Protein AF-0000000073819529 (afdb_homodimer)

Foldseek 3Di:
DDFDADPVRHTPGDDDDQAFKKKAWPAPDDDPPDDRIGTDDAAKAWEFAPPAPDDHNHHDDDPLTHRGAWIWHDDPQWIKIAGDAPWFKDWQRHTDRGIDTDDFQIWIDGGDHTIIGIHHNVRVVVVVVVVVVVVPPPPVPPPPPPPPPPPPPPDDD/DDFDADPVRHTPGDDDDQAFKKKAWPAPDDDPPDDRIGTQDAAKAWEFAPPAPDDHNHHDDDPLTHRGAWIWHDDPQWIKIAGDAPWFKDWQRHTDRGIDTDDFQIWIDGGDHTIIGIHHNVRVVVVVVVVVVVVPPVPPPPPPPPPPPPPPDDPDD

InterPro domains:
  IPR000253 Forkhead-associated (FHA) domain [PF00498] (54-111)
  IPR000253 Forkhead-associated (FHA) domain [SM00240] (44-96)
  IPR008984 SMAD/FHA domain superfamily [SSF49879] (17-121)
  IPR032405 Kinesin-associated [PF16183] (1-43)

Nearest PDB structures (foldseek):
  4ejq-assembly2_D  TM=9.530E-01 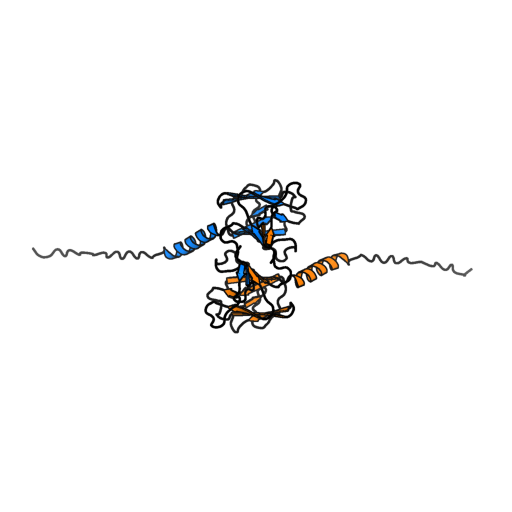 e=2.222E-16  Homo sapiens
  4egx-assembly1_B  TM=9.489E-01  e=2.470E-16  Homo sapiens
  4egx-assembly2_C  TM=9.278E-01  e=8.329E-16  Homo sapiens
  4egx-assembly2_D  TM=9.270E-01  e=2.527E-15  Homo sapiens
  4ejq-assembly1_B  TM=9.030E-01  e=1.271E-15  Homo sapiens

Secondary structure (DSSP, 8-state):
-EEEE-TTS-EEEEEPPSSS-EEEE--SS--TT-EEEEE--SEEEEEE-TT-SSPPSEE--STT--SEEEEEEEETTEEEEEEPTT--EEETTEE--S-EE--TT-EEEETTTEEEEEE-HHHHHHHHHHHHHHHHT--------------------/-EEEE-TTS-EEEEEPPSSS-EEEE--SS--TTSEEEEE--SEEEEEE-TT-SSPPSEE--STT--SEEEEEEEETTEEEEEEPTT--EEETTEE--S-EE--TT-EEEETTTEEEEEE-HHHHHHHHHHHHHHHHT--------------------

Radius of gyration: 29.11 Å; Cα contacts (8 Å, |Δi|>4): 630; chains: 2; bounding box: 134×53×95 Å

Structure (mmCIF, N/CA/C/O backbone):
data_AF-0000000073819529-model_v1
#
loop_
_entity.id
_entity.type
_entity.pdbx_description
1 polymer 'Kinesin-like protein unc-104'
#
loop_
_atom_site.group_PDB
_atom_site.id
_atom_site.type_symbol
_atom_site.label_atom_id
_atom_site.label_alt_id
_atom_site.label_comp_id
_atom_site.label_asym_id
_atom_site.label_entity_id
_atom_site.label_seq_id
_atom_site.pdbx_PDB_ins_code
_atom_site.Cartn_x
_atom_site.Cartn_y
_atom_site.Cartn_z
_atom_site.occupancy
_atom_site.B_iso_or_equiv
_atom_site.auth_seq_id
_atom_site.auth_comp_id
_atom_site.auth_asym_id
_atom_site.auth_atom_id
_atom_site.pdbx_PDB_model_num
ATOM 1 N N . MET A 1 1 ? -13.008 -1.182 6.918 1 60.41 1 MET A N 1
ATOM 2 C CA . MET A 1 1 ? -11.805 -1.976 6.699 1 60.41 1 MET A CA 1
ATOM 3 C C . MET A 1 1 ? -12.156 -3.428 6.391 1 60.41 1 MET A C 1
ATOM 5 O O . MET A 1 1 ? -12.953 -4.039 7.102 1 60.41 1 MET A O 1
ATOM 9 N N . GLY A 1 2 ? -12.039 -3.84 5.031 1 69.06 2 GLY A N 1
ATOM 10 C CA . GLY A 1 2 ? -12.469 -5.199 4.738 1 69.06 2 GLY A CA 1
ATOM 11 C C . GLY A 1 2 ? -11.32 -6.191 4.707 1 69.06 2 GLY A C 1
ATOM 12 O O . GLY A 1 2 ? -10.234 -5.883 4.215 1 69.06 2 GLY A O 1
ATOM 13 N N . VAL A 1 3 ? -11.328 -7.07 5.695 1 78.12 3 VAL A N 1
ATOM 14 C CA . VAL A 1 3 ? -10.383 -8.18 5.68 1 78.12 3 VAL A CA 1
ATOM 15 C C . VAL A 1 3 ? -10.93 -9.312 4.812 1 78.12 3 VAL A C 1
ATOM 17 O O . VAL A 1 3 ? -12.133 -9.578 4.816 1 78.12 3 VAL A O 1
ATOM 20 N N . ALA A 1 4 ? -10 -9.773 4.02 1 79.12 4 ALA A N 1
ATOM 21 C CA . ALA A 1 4 ? -10.344 -10.961 3.242 1 79.12 4 ALA A CA 1
ATOM 22 C C . ALA A 1 4 ? -9.969 -12.234 3.992 1 79.12 4 ALA A C 1
ATOM 24 O O . ALA A 1 4 ? -8.812 -12.422 4.379 1 79.12 4 ALA A O 1
ATOM 25 N N . LEU A 1 5 ? -11.078 -13.07 4.184 1 79.94 5 LEU A N 1
ATOM 26 C CA . LEU A 1 5 ? -10.875 -14.305 4.93 1 79.94 5 LEU A CA 1
ATOM 27 C C . LEU A 1 5 ? -10.883 -15.508 3.994 1 79.94 5 LEU A C 1
ATOM 29 O O . LEU A 1 5 ? -11.625 -15.531 3.012 1 79.94 5 LEU A O 1
ATOM 33 N N . LYS A 1 6 ? -9.992 -16.438 4.277 1 77.62 6 LYS A N 1
ATOM 34 C CA . LYS A 1 6 ? -10.039 -17.734 3.615 1 77.62 6 LYS A CA 1
ATOM 35 C C . LYS A 1 6 ? -11.125 -18.609 4.223 1 77.62 6 LYS A C 1
ATOM 37 O O . LYS A 1 6 ? -11.656 -18.312 5.293 1 77.62 6 LYS A O 1
ATOM 42 N N . GLU A 1 7 ? -11.375 -19.781 3.43 1 72.44 7 GLU A N 1
ATOM 43 C CA . GLU A 1 7 ? -12.383 -20.719 3.902 1 72.44 7 GLU A CA 1
ATOM 44 C C . GLU A 1 7 ? -12.047 -21.25 5.293 1 72.44 7 GLU A C 1
ATOM 46 O O . GLU A 1 7 ? -12.938 -21.469 6.113 1 72.44 7 GLU A O 1
ATOM 51 N N . ASP A 1 8 ? -10.766 -21.344 5.523 1 74.38 8 ASP A N 1
ATOM 52 C CA . ASP A 1 8 ? -10.344 -21.938 6.793 1 74.38 8 ASP A CA 1
ATOM 53 C C . ASP A 1 8 ? -10.328 -20.891 7.902 1 74.38 8 ASP A C 1
ATOM 55 O O . ASP A 1 8 ? -9.93 -21.172 9.031 1 74.38 8 ASP A O 1
ATOM 59 N N . GLY A 1 9 ? -10.758 -19.719 7.672 1 69.75 9 GLY A N 1
ATOM 60 C CA . GLY A 1 9 ? -10.836 -18.656 8.672 1 69.75 9 GLY A CA 1
ATOM 61 C C . GLY A 1 9 ? -9.578 -17.828 8.766 1 69.75 9 GLY A C 1
ATOM 62 O O . GLY A 1 9 ? -9.539 -16.828 9.477 1 69.75 9 GLY A O 1
ATOM 63 N N . ASN A 1 10 ? -8.609 -18.25 8.016 1 75.38 10 ASN A N 1
ATOM 64 C CA . ASN A 1 10 ? -7.363 -17.469 8.016 1 75.38 10 ASN A CA 1
ATOM 65 C C . ASN A 1 10 ? -7.457 -16.25 7.105 1 75.38 10 ASN A C 1
ATOM 67 O O . ASN A 1 10 ? -8.234 -16.25 6.148 1 75.38 10 ASN A O 1
ATOM 71 N N . THR A 1 11 ? -6.812 -15.203 7.594 1 73.88 11 THR A N 1
ATOM 72 C CA . THR A 1 11 ? -6.816 -13.984 6.801 1 73.88 11 THR A CA 1
ATOM 73 C C . THR A 1 11 ? -5.984 -14.156 5.535 1 73.88 11 THR A C 1
ATOM 75 O O . THR A 1 11 ? -4.863 -14.664 5.586 1 73.88 11 THR A O 1
ATOM 78 N N . LEU A 1 12 ? -6.57 -13.875 4.402 1 82.81 12 LEU A N 1
ATOM 79 C CA . LEU A 1 12 ? -5.855 -13.945 3.135 1 82.81 12 LEU A CA 1
ATOM 80 C C . LEU A 1 12 ? -5.258 -12.594 2.77 1 82.81 12 LEU A C 1
ATOM 82 O O . LEU A 1 12 ? -4.141 -12.516 2.254 1 82.81 12 LEU A O 1
ATOM 86 N N . GLY A 1 13 ? -6.055 -11.578 3.17 1 90.94 13 GLY A N 1
ATOM 87 C CA . GLY A 1 13 ? -5.613 -10.258 2.762 1 90.94 13 GLY A CA 1
ATOM 88 C C . GLY A 1 13 ? -6.43 -9.141 3.381 1 90.94 13 GLY A C 1
ATOM 89 O O . GLY A 1 13 ? -7.266 -9.383 4.25 1 90.94 13 GLY A O 1
ATOM 90 N N . ILE A 1 14 ? -6.008 -7.977 3.061 1 90.38 14 ILE A N 1
ATOM 91 C CA . ILE A 1 14 ? -6.668 -6.77 3.547 1 90.38 14 ILE A CA 1
ATOM 92 C C . ILE A 1 14 ? -7.172 -5.945 2.363 1 90.38 14 ILE A C 1
ATOM 94 O O . ILE A 1 14 ? -6.422 -5.68 1.421 1 90.38 14 ILE A O 1
ATOM 98 N N . PHE A 1 15 ? -8.445 -5.551 2.461 1 89.44 15 PHE A N 1
ATOM 99 C CA . PHE A 1 15 ? -9.023 -4.688 1.441 1 89.44 15 PHE A CA 1
ATOM 100 C C . PHE A 1 15 ? -8.859 -3.219 1.821 1 89.44 15 PHE A C 1
ATOM 102 O O . PHE A 1 15 ? -8.891 -2.871 3.004 1 89.44 15 PHE A O 1
ATOM 109 N N . SER A 1 16 ? -8.688 -2.428 0.81 1 88.25 16 SER A N 1
ATOM 110 C CA . SER A 1 16 ? -8.75 -0.99 1.052 1 88.25 16 SER A CA 1
ATOM 111 C C . SER A 1 16 ? -10.156 -0.557 1.462 1 88.25 16 SER A C 1
ATOM 113 O O . SER A 1 16 ? -11.141 -1.181 1.067 1 88.25 16 SER A O 1
ATOM 115 N N . PRO A 1 17 ? -10.18 0.538 2.283 1 86.75 17 PRO A N 1
ATOM 116 C CA . PRO A 1 17 ? -11.508 1.052 2.609 1 86.75 17 PRO A CA 1
ATOM 117 C C . PRO A 1 17 ? -12.328 1.404 1.367 1 86.75 17 PRO A C 1
ATOM 119 O O . PRO A 1 17 ? -11.789 1.975 0.413 1 86.75 17 PRO A O 1
ATOM 122 N N . LYS A 1 18 ? -13.609 1.073 1.421 1 84.56 18 LYS A N 1
ATOM 123 C CA . LYS A 1 18 ? -14.438 1.225 0.228 1 84.56 18 LYS A CA 1
ATOM 124 C C . LYS A 1 18 ? -15.219 2.533 0.266 1 84.56 18 LYS A C 1
ATOM 126 O O . LYS A 1 18 ? -15.758 2.969 -0.753 1 84.56 18 LYS A O 1
ATOM 131 N N . LYS A 1 19 ? -15.297 3.17 1.344 1 85.31 19 LYS A N 1
ATOM 132 C CA . LYS A 1 19 ? -16.188 4.324 1.437 1 85.31 19 LYS A CA 1
ATOM 133 C C . LYS A 1 19 ? -15.461 5.527 2.041 1 85.31 19 LYS A C 1
ATOM 135 O O . LYS A 1 19 ? -16.031 6.613 2.137 1 85.31 19 LYS A O 1
ATOM 140 N N . THR A 1 20 ? -14.234 5.34 2.527 1 89.69 20 THR A N 1
ATOM 141 C CA . THR A 1 20 ? -13.555 6.406 3.256 1 89.69 20 THR A CA 1
ATOM 142 C C . THR A 1 20 ? -12.25 6.785 2.562 1 89.69 20 THR A C 1
ATOM 144 O O . THR A 1 20 ? -11.453 5.914 2.193 1 89.69 20 THR A O 1
ATOM 147 N N . PRO A 1 21 ? -12.078 8.062 2.428 1 94.25 21 PRO A N 1
ATOM 148 C CA . PRO A 1 21 ? -10.773 8.484 1.914 1 94.25 21 PRO A CA 1
ATOM 149 C C . PRO A 1 21 ? -9.617 8.047 2.811 1 94.25 21 PRO A C 1
ATOM 151 O O . PRO A 1 21 ? -9.773 7.961 4.031 1 94.25 21 PRO A O 1
ATOM 154 N N . HIS A 1 22 ? -8.477 7.758 2.166 1 95 22 HIS A N 1
ATOM 155 C CA . HIS A 1 22 ? -7.344 7.273 2.943 1 95 22 HIS A CA 1
ATOM 156 C C . HIS A 1 22 ? -6.031 7.484 2.195 1 95 22 HIS A C 1
ATOM 158 O O . HIS A 1 22 ? -6.039 7.766 0.994 1 95 22 HIS A O 1
ATOM 164 N N . LEU A 1 23 ? -4.969 7.457 2.934 1 96.19 23 LEU A N 1
ATOM 165 C CA . LEU A 1 23 ? -3.607 7.496 2.404 1 96.19 23 LEU A CA 1
ATOM 166 C C . LEU A 1 23 ? -2.967 6.113 2.449 1 96.19 23 LEU A C 1
ATOM 168 O O . LEU A 1 23 ? -2.953 5.461 3.496 1 96.19 23 LEU A O 1
ATOM 172 N N . VAL A 1 24 ? -2.514 5.676 1.35 1 94.88 24 VAL A N 1
ATOM 173 C CA . VAL A 1 24 ? -1.725 4.449 1.305 1 94.88 24 VAL A CA 1
ATOM 174 C C . VAL A 1 24 ? -0.237 4.793 1.312 1 94.88 24 VAL A C 1
ATOM 176 O O . VAL A 1 24 ? 0.227 5.594 0.496 1 94.88 24 VAL A O 1
ATOM 179 N N . ASN A 1 25 ? 0.519 4.211 2.203 1 94.94 25 ASN A N 1
ATOM 180 C CA . ASN A 1 25 ? 1.959 4.422 2.303 1 94.94 25 ASN A CA 1
ATOM 181 C C . ASN A 1 25 ? 2.707 3.717 1.174 1 94.94 25 ASN A C 1
ATOM 183 O O . ASN A 1 25 ? 2.637 2.492 1.046 1 94.94 25 ASN A O 1
ATOM 187 N N . LEU A 1 26 ? 3.443 4.473 0.375 1 93 26 LEU A N 1
ATOM 188 C CA . LEU A 1 26 ? 4.109 3.918 -0.797 1 93 26 LEU A CA 1
ATOM 189 C C . LEU A 1 26 ? 5.594 3.691 -0.523 1 93 26 LEU A C 1
ATOM 191 O O . LEU A 1 26 ? 6.32 3.201 -1.39 1 93 26 LEU A O 1
ATOM 195 N N . ASN A 1 27 ? 6.012 4.004 0.631 1 90.19 27 ASN A N 1
ATOM 196 C CA . ASN A 1 27 ? 7.43 3.84 0.938 1 90.19 27 ASN A CA 1
ATOM 197 C C . ASN A 1 27 ? 7.855 2.375 0.853 1 90.19 27 ASN A C 1
ATOM 199 O O . ASN A 1 27 ? 7.098 1.482 1.24 1 90.19 27 ASN A O 1
ATOM 203 N N . GLU A 1 28 ? 9.016 2.068 0.281 1 78.12 28 GLU A N 1
ATOM 204 C CA . GLU A 1 28 ? 9.547 0.719 0.1 1 78.12 28 GLU A CA 1
ATOM 205 C C . GLU A 1 28 ? 9.852 0.06 1.442 1 78.12 28 GLU A C 1
ATOM 207 O O . GLU A 1 28 ? 9.586 -1.13 1.63 1 78.12 28 GLU A O 1
ATOM 212 N N . ASP A 1 29 ? 10.414 0.742 2.27 1 75.69 29 ASP A N 1
ATOM 213 C CA . ASP A 1 29 ? 10.758 0.255 3.602 1 75.69 29 ASP A CA 1
ATOM 214 C C . ASP A 1 29 ? 10.211 1.185 4.684 1 75.69 29 ASP A C 1
ATOM 216 O O . ASP A 1 29 ? 10.969 1.938 5.301 1 75.69 29 ASP A O 1
ATOM 220 N N . PRO A 1 30 ? 8.883 0.961 4.801 1 66.69 30 PRO A N 1
ATOM 221 C CA . PRO A 1 30 ? 8.367 1.867 5.828 1 66.69 30 PRO A CA 1
ATOM 222 C C . PRO A 1 30 ? 8.953 1.592 7.211 1 66.69 30 PRO A C 1
ATOM 224 O O . PRO A 1 30 ? 9.281 0.447 7.527 1 66.69 30 PRO A O 1
ATOM 227 N N . SER A 1 31 ? 9.18 2.664 7.863 1 66 31 SER A N 1
ATOM 228 C CA . SER A 1 31 ? 9.586 2.473 9.25 1 66 31 SER A CA 1
ATOM 229 C C . SER A 1 31 ? 8.594 1.584 10 1 66 31 SER A C 1
ATOM 231 O O . SER A 1 31 ? 7.434 1.467 9.602 1 66 31 SER A O 1
ATOM 233 N N . MET A 1 32 ? 9.062 0.858 10.914 1 65.5 32 MET A N 1
ATOM 234 C CA . MET A 1 32 ? 8.266 -0.061 11.719 1 65.5 32 MET A CA 1
ATOM 235 C C . MET A 1 32 ? 7.102 0.669 12.383 1 65.5 32 MET A C 1
ATOM 237 O O . MET A 1 32 ? 6.098 0.051 12.742 1 65.5 32 MET A O 1
ATOM 241 N N . SER A 1 33 ? 7.254 1.92 12.5 1 69.62 33 SER A N 1
ATOM 242 C CA . SER A 1 33 ? 6.242 2.684 13.227 1 69.62 33 SER A CA 1
ATOM 243 C C . SER A 1 33 ? 5.203 3.268 12.273 1 69.62 33 SER A C 1
ATOM 245 O O . SER A 1 33 ? 4.16 3.756 12.719 1 69.62 33 SER A O 1
ATOM 247 N N . GLU A 1 34 ? 5.473 3.057 11.047 1 82.88 34 GLU A N 1
ATOM 248 C CA . GLU A 1 34 ? 4.531 3.643 10.094 1 82.88 34 GLU A CA 1
ATOM 249 C C . GLU A 1 34 ? 3.463 2.635 9.688 1 82.88 34 GLU A C 1
ATOM 251 O O . GLU A 1 34 ? 3.748 1.445 9.531 1 82.88 34 GLU A O 1
ATOM 256 N N . CYS A 1 35 ? 2.336 3.24 9.562 1 90.62 35 CYS A N 1
ATOM 257 C CA . CYS A 1 35 ? 1.205 2.447 9.094 1 90.62 35 CYS A CA 1
ATOM 258 C C . CYS A 1 35 ? 1.247 2.281 7.582 1 90.62 35 CYS A C 1
ATOM 260 O O . CYS A 1 35 ? 1.784 3.135 6.875 1 90.62 35 CYS A O 1
ATOM 262 N N . LEU A 1 36 ? 0.666 1.234 7.172 1 91.5 36 LEU A N 1
ATOM 263 C CA . LEU A 1 36 ? 0.474 1.011 5.742 1 91.5 36 LEU A CA 1
ATOM 264 C C . LEU A 1 36 ? -0.611 1.929 5.191 1 91.5 36 LEU A C 1
ATOM 266 O O . LEU A 1 36 ? -0.514 2.395 4.055 1 91.5 36 LEU A O 1
ATOM 270 N N . LEU A 1 37 ? -1.563 2.129 5.961 1 93.62 37 LEU A N 1
ATOM 271 C CA . LEU A 1 37 ? -2.729 2.908 5.555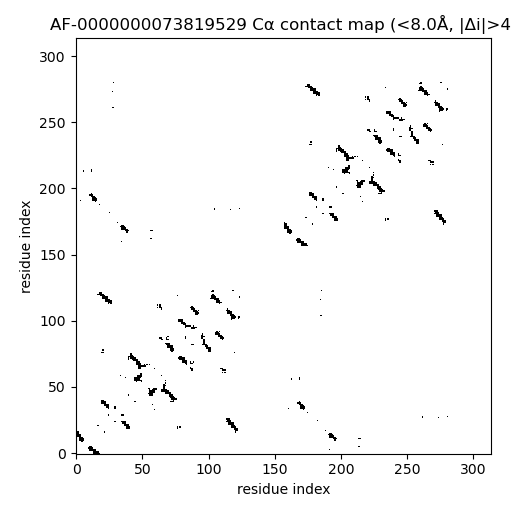 1 93.62 37 LEU A CA 1
ATOM 272 C C . LEU A 1 37 ? -3.18 3.836 6.676 1 93.62 37 LEU A C 1
ATOM 274 O O . LEU A 1 37 ? -3.221 3.434 7.84 1 93.62 37 LEU A O 1
ATOM 278 N N . TYR A 1 38 ? -3.498 5.109 6.289 1 95.38 38 TYR A N 1
ATOM 279 C CA . TYR A 1 38 ? -4.086 6.066 7.223 1 95.38 38 TYR A CA 1
ATOM 280 C C . TYR A 1 38 ? -5.465 6.508 6.754 1 95.38 38 TYR A C 1
ATOM 282 O O . TYR A 1 38 ? -5.633 6.949 5.617 1 95.38 38 TYR A O 1
ATOM 290 N N . TYR A 1 39 ? -6.398 6.453 7.609 1 94 39 TYR A N 1
ATOM 291 C CA . TYR A 1 39 ? -7.73 6.953 7.285 1 94 39 TYR A CA 1
ATOM 292 C C . TYR A 1 39 ? -7.781 8.477 7.387 1 94 39 TYR A C 1
ATOM 294 O O . TYR A 1 39 ? -7.156 9.062 8.273 1 94 39 TYR A O 1
ATOM 302 N N . ILE A 1 40 ? -8.508 9.023 6.492 1 95.62 40 ILE A N 1
ATOM 303 C CA . ILE A 1 40 ? -8.859 10.438 6.625 1 95.62 40 ILE A CA 1
ATOM 304 C C . ILE A 1 40 ? -10.297 10.562 7.113 1 95.62 40 ILE A C 1
ATOM 306 O O . ILE A 1 40 ? -11.242 10.352 6.348 1 95.62 40 ILE A O 1
ATOM 310 N N . LYS A 1 41 ? -10.438 10.891 8.289 1 93.31 41 LYS A N 1
ATOM 311 C CA . LYS A 1 41 ? -11.758 10.945 8.922 1 93.31 41 LYS A CA 1
ATOM 312 C C . LYS A 1 41 ? -12.508 12.211 8.523 1 93.31 41 LYS A C 1
ATOM 314 O O . LYS A 1 41 ? -11.922 13.125 7.945 1 93.31 41 LYS A O 1
ATOM 319 N N . ASP A 1 42 ? -13.828 12.172 8.883 1 94.19 42 ASP A N 1
ATOM 320 C CA . ASP A 1 42 ? -14.57 13.422 8.742 1 94.19 42 ASP A CA 1
ATOM 321 C C . ASP A 1 42 ? -13.977 14.516 9.633 1 94.19 42 ASP A C 1
ATOM 323 O O . ASP A 1 42 ? -13.578 14.25 10.766 1 94.19 42 ASP A O 1
ATOM 327 N N . GLY A 1 43 ? -14.023 15.688 9.102 1 96.25 43 GLY A N 1
ATOM 328 C CA . GLY A 1 43 ? -13.367 16.766 9.828 1 96.25 43 GLY A CA 1
ATOM 329 C C . GLY A 1 43 ? -11.875 16.844 9.547 1 96.25 43 GLY A C 1
ATOM 330 O O . GLY A 1 43 ? -11.445 16.719 8.398 1 96.25 43 GLY A O 1
ATOM 331 N N . PHE A 1 44 ? -11.086 17.141 10.594 1 96.75 44 PHE A N 1
ATOM 332 C CA . PHE A 1 44 ? -9.656 17.375 10.398 1 96.75 44 PHE A CA 1
ATOM 333 C C . PHE A 1 44 ? -8.836 16.188 10.852 1 96.75 44 PHE A C 1
ATOM 335 O O . PHE A 1 44 ? -9.07 15.633 11.93 1 96.75 44 PHE A O 1
ATOM 342 N N . THR A 1 45 ? -7.996 15.727 10 1 96.69 45 THR A N 1
ATOM 343 C CA . THR A 1 45 ? -6.922 14.797 10.336 1 96.69 45 THR A CA 1
ATOM 344 C C . THR A 1 45 ? -5.578 15.516 10.375 1 96.69 45 THR A C 1
ATOM 346 O O . THR A 1 45 ? -5.059 15.93 9.336 1 96.69 45 THR A O 1
ATOM 349 N N . LYS A 1 46 ? -5.016 15.602 11.539 1 97.38 46 LYS A N 1
ATOM 350 C CA . LYS A 1 46 ? -3.783 16.359 11.727 1 97.38 46 LYS A CA 1
ATOM 351 C C . LYS A 1 46 ? -2.559 15.461 11.539 1 97.38 46 LYS A C 1
ATOM 353 O O . LYS A 1 46 ? -2.531 14.328 12.031 1 97.38 46 LYS A O 1
ATOM 358 N N . VAL A 1 47 ? -1.612 16.031 10.852 1 97.56 47 VAL A N 1
ATOM 359 C CA . VAL A 1 47 ? -0.387 15.281 10.586 1 97.56 47 VAL A CA 1
ATOM 360 C C . VAL A 1 47 ? 0.813 16.047 11.141 1 97.56 47 VAL A C 1
ATOM 362 O O . VAL A 1 47 ? 0.966 17.25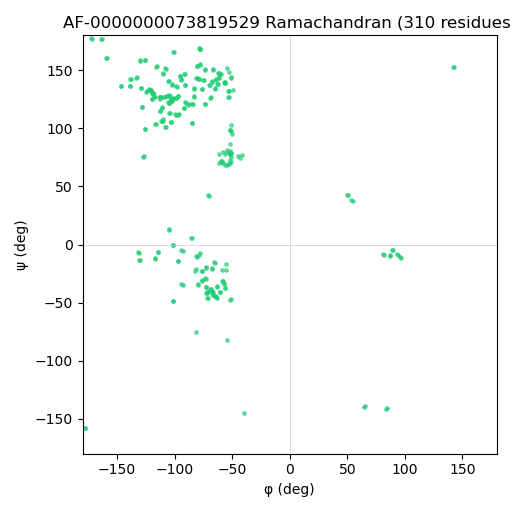 10.891 1 97.56 47 VAL A O 1
ATOM 365 N N . GLY A 1 48 ? 1.646 15.375 11.82 1 97.38 48 GLY A N 1
ATOM 366 C CA . GLY A 1 48 ? 2.859 15.938 12.391 1 97.38 48 GLY A CA 1
ATOM 367 C C . GLY A 1 48 ? 3.707 14.914 13.117 1 97.38 48 GLY A C 1
ATOM 368 O O . GLY A 1 48 ? 3.674 13.727 12.797 1 97.38 48 GLY A O 1
ATOM 369 N N . THR A 1 49 ? 4.535 15.422 14.016 1 95.75 49 THR A N 1
ATOM 370 C CA . THR A 1 49 ? 5.387 14.531 14.789 1 95.75 49 THR A CA 1
ATOM 371 C C . THR A 1 49 ? 4.812 14.312 16.188 1 95.75 49 THR A C 1
ATOM 373 O O . THR A 1 49 ? 3.877 15 16.594 1 95.75 49 THR A O 1
ATOM 376 N N . ALA A 1 50 ? 5.367 13.289 16.844 1 93 50 ALA A N 1
ATOM 377 C CA . ALA A 1 50 ? 4.957 13 18.203 1 93 50 ALA A CA 1
ATOM 378 C C . ALA A 1 50 ? 5.367 14.133 19.156 1 93 50 ALA A C 1
ATOM 380 O O . ALA A 1 50 ? 4.848 14.242 20.266 1 93 50 ALA A O 1
ATOM 381 N N . GLU A 1 51 ? 6.227 14.969 18.719 1 93.62 51 GLU A N 1
ATOM 382 C CA . GLU A 1 51 ? 6.777 16.031 19.562 1 93.62 51 GLU A CA 1
ATOM 383 C C . GLU A 1 51 ? 5.828 17.219 19.625 1 93.62 51 GLU A C 1
ATOM 385 O O . GLU A 1 51 ? 6.039 18.141 20.406 1 93.62 51 GLU A O 1
ATOM 390 N N . SER A 1 52 ? 4.855 17.219 18.828 1 94.31 52 SER A N 1
ATOM 391 C CA . SER A 1 52 ? 3.92 18.344 18.797 1 94.31 52 SER A CA 1
ATOM 392 C C . SER A 1 52 ? 3.209 18.484 20.141 1 94.31 52 SER A C 1
ATOM 394 O O . SER A 1 52 ? 2.91 17.5 20.812 1 94.31 52 SER A O 1
ATOM 396 N N . ASN A 1 53 ? 2.902 19.703 20.484 1 94.88 53 ASN A N 1
ATOM 397 C CA . ASN A 1 53 ? 2.111 19.984 21.688 1 94.88 53 ASN A CA 1
ATOM 398 C C . ASN A 1 53 ? 0.634 19.688 21.469 1 94.88 53 ASN A C 1
ATOM 400 O O . ASN A 1 53 ? -0.131 19.562 22.422 1 94.88 53 ASN A O 1
ATOM 404 N N . ILE A 1 54 ? 0.258 19.703 20.281 1 93.94 54 ILE A N 1
ATOM 405 C CA . ILE A 1 54 ? -1.101 19.328 19.891 1 93.94 54 ILE A CA 1
ATOM 406 C C . ILE A 1 54 ? -1.126 17.891 19.391 1 93.94 54 ILE A C 1
ATOM 408 O O . ILE A 1 54 ? -0.312 17.5 18.547 1 93.94 54 ILE A O 1
ATOM 412 N N . PRO A 1 55 ? -1.975 17.125 19.969 1 93.31 55 PRO A N 1
ATOM 413 C CA . PRO A 1 55 ? -2.039 15.742 19.5 1 93.31 55 PRO A CA 1
ATOM 414 C C . PRO A 1 55 ? -2.227 15.641 17.984 1 93.31 55 PRO A C 1
ATOM 416 O O . PRO A 1 55 ? -3.072 16.344 17.406 1 93.31 55 PRO A O 1
ATOM 419 N N . GLN A 1 56 ? -1.48 14.852 17.375 1 95 56 GLN A N 1
ATOM 420 C CA . GLN A 1 56 ? -1.567 14.609 15.945 1 95 56 GLN A CA 1
ATOM 421 C C . GLN A 1 56 ? -2.266 13.281 15.648 1 95 56 GLN A C 1
ATOM 423 O O . GLN A 1 56 ? -2.035 12.289 16.344 1 95 56 GLN A O 1
ATOM 428 N N . ASP A 1 57 ? -3.137 13.289 14.664 1 94.69 57 ASP A N 1
ATOM 429 C CA . ASP A 1 57 ? -3.826 12.062 14.266 1 94.69 57 ASP A CA 1
ATOM 430 C C . ASP A 1 57 ? -2.869 11.102 13.57 1 94.69 57 ASP A C 1
ATOM 432 O O . ASP A 1 57 ? -2.934 9.891 13.797 1 94.69 57 ASP A O 1
ATOM 436 N N . ILE A 1 58 ? -2.129 11.547 12.719 1 94.94 58 ILE A N 1
ATOM 437 C CA . ILE A 1 58 ? -1.078 10.797 12.047 1 94.94 58 ILE A CA 1
ATOM 438 C C . ILE A 1 58 ? 0.29 11.312 12.477 1 94.94 58 ILE A C 1
ATOM 440 O O . ILE A 1 58 ? 0.611 12.484 12.266 1 94.94 58 ILE A O 1
ATOM 444 N N . GLN A 1 59 ? 1.019 10.445 13.094 1 93.88 59 GLN A N 1
ATOM 445 C CA . GLN A 1 59 ? 2.354 10.82 13.547 1 93.88 59 GLN A CA 1
ATOM 446 C C . GLN A 1 59 ? 3.43 10.219 12.648 1 93.88 59 GLN A C 1
ATOM 448 O O . GLN A 1 59 ? 3.482 9.008 12.453 1 93.88 59 GLN A O 1
ATOM 453 N N . LEU A 1 60 ? 4.211 11.047 12.109 1 93.5 60 LEU A N 1
ATOM 454 C CA . LEU A 1 60 ? 5.312 10.641 11.242 1 93.5 60 LEU A CA 1
ATOM 455 C C . LEU A 1 60 ? 6.656 11.008 11.867 1 93.5 60 LEU A C 1
ATOM 457 O O . LEU A 1 60 ? 6.738 11.93 12.68 1 93.5 60 LEU A O 1
ATOM 461 N N . CYS A 1 61 ? 7.633 10.219 11.453 1 90.44 61 CYS A N 1
ATOM 462 C CA . CYS A 1 61 ? 8.992 10.516 11.898 1 90.44 61 CYS A CA 1
ATOM 463 C C . CYS A 1 61 ? 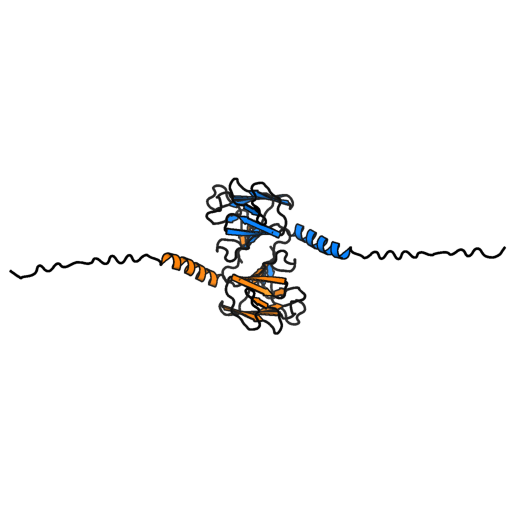9.828 11.062 10.75 1 90.44 61 CYS A C 1
ATOM 465 O O . CYS A 1 61 ? 9.57 10.758 9.586 1 90.44 61 CYS A O 1
ATOM 467 N N . GLY A 1 62 ? 10.797 11.867 11.078 1 90.06 62 GLY A N 1
ATOM 468 C CA . GLY A 1 62 ? 11.703 12.414 10.078 1 90.06 62 GLY A CA 1
ATOM 469 C C . GLY A 1 62 ? 12.086 13.852 10.344 1 90.06 62 GLY A C 1
ATOM 470 O O . GLY A 1 62 ? 11.289 14.625 10.883 1 90.06 62 GLY A O 1
ATOM 471 N N . SER A 1 63 ? 13.273 14.234 9.859 1 93.12 63 SER A N 1
ATOM 472 C CA . SER A 1 63 ? 13.812 15.562 10.148 1 93.12 63 SER A CA 1
ATOM 473 C C . SER A 1 63 ? 13.062 16.641 9.383 1 93.12 63 SER A C 1
ATOM 475 O O . SER A 1 63 ? 13.102 17.812 9.75 1 93.12 63 SER A O 1
ATOM 477 N N . HIS A 1 64 ? 12.367 16.297 8.336 1 97.12 64 HIS A N 1
ATOM 478 C CA . HIS A 1 64 ? 11.711 17.297 7.504 1 97.12 64 HIS A CA 1
ATOM 479 C C . HIS A 1 64 ? 10.203 17.312 7.758 1 97.12 64 HIS A C 1
ATOM 481 O O . HIS A 1 64 ? 9.445 17.859 6.953 1 97.12 64 HIS A O 1
ATOM 487 N N . ILE A 1 65 ? 9.797 16.672 8.82 1 97.44 65 ILE A N 1
ATOM 488 C CA . ILE A 1 65 ? 8.414 16.75 9.266 1 97.44 65 ILE A CA 1
ATOM 489 C C . ILE A 1 65 ? 8.297 17.688 10.453 1 97.44 65 ILE A C 1
ATOM 491 O O . ILE A 1 65 ? 8.961 17.5 11.477 1 97.44 65 ILE A O 1
ATOM 495 N N . MET A 1 66 ? 7.48 18.672 10.328 1 97.94 66 MET A N 1
ATOM 496 C CA . MET A 1 66 ? 7.27 19.625 11.414 1 97.94 66 MET A CA 1
ATOM 497 C C . MET A 1 66 ? 6.355 19.031 12.484 1 97.94 66 MET A C 1
ATOM 499 O O . MET A 1 66 ? 5.547 18.156 12.203 1 97.94 66 MET A O 1
ATOM 503 N N . PRO A 1 67 ? 6.465 19.516 13.75 1 97.62 67 PRO A N 1
ATOM 504 C CA . PRO A 1 67 ? 5.562 19.031 14.797 1 97.62 67 PRO A CA 1
ATOM 505 C C . PRO A 1 67 ? 4.094 19.109 14.383 1 97.62 67 PRO A C 1
ATOM 507 O O . PRO A 1 67 ? 3.334 18.156 14.609 1 97.62 67 PRO A O 1
ATOM 510 N N . GLU A 1 68 ? 3.74 20.203 13.867 1 97.94 68 GLU A N 1
ATOM 511 C CA . GLU A 1 68 ? 2.502 20.375 13.109 1 97.94 68 GLU A CA 1
ATOM 512 C C . GLU A 1 68 ? 2.787 20.625 11.633 1 97.94 68 GLU A C 1
ATOM 514 O O . GLU A 1 68 ? 3.178 21.734 11.25 1 97.94 68 GLU A O 1
ATOM 519 N N . HIS A 1 69 ? 2.541 19.625 10.828 1 98.5 69 HIS A N 1
ATOM 520 C CA . HIS A 1 69 ? 3.053 19.672 9.461 1 98.5 69 HIS A CA 1
ATOM 521 C C . HIS A 1 69 ? 1.957 20.062 8.477 1 98.5 69 HIS A C 1
ATOM 523 O O . HIS A 1 69 ? 2.172 20.906 7.609 1 98.5 69 HIS A O 1
ATOM 529 N N . CYS A 1 70 ? 0.802 19.422 8.555 1 98.75 70 CYS A N 1
ATOM 530 C CA . CYS A 1 70 ? -0.35 19.719 7.715 1 98.75 70 CYS A CA 1
ATOM 531 C C . CYS A 1 70 ? -1.623 19.125 8.297 1 98.75 70 CYS A C 1
ATOM 533 O O . CYS A 1 70 ? -1.582 18.438 9.328 1 98.75 70 CYS A O 1
ATOM 535 N N . GLN A 1 71 ? -2.74 19.391 7.641 1 98.56 71 GLN A N 1
ATOM 536 C CA . GLN A 1 71 ? -4.027 18.797 7.98 1 98.56 71 GLN A CA 1
ATOM 537 C C . GLN A 1 71 ? -4.797 18.406 6.723 1 98.56 71 GLN A C 1
ATOM 539 O O . GLN A 1 71 ? -4.742 19.109 5.711 1 98.56 71 GLN A O 1
ATOM 544 N N . PHE A 1 72 ? -5.441 17.328 6.852 1 98.44 72 PHE A N 1
ATOM 545 C CA . PHE A 1 72 ? -6.434 16.969 5.848 1 98.44 72 PHE A CA 1
ATOM 546 C C . PHE A 1 72 ? -7.844 17.266 6.348 1 98.44 72 PHE A C 1
ATOM 548 O O . PHE A 1 72 ? -8.234 16.797 7.422 1 98.44 72 PHE A O 1
ATOM 555 N N . GLU A 1 73 ? -8.508 18 5.566 1 98.44 73 GLU A N 1
ATOM 556 C CA . GLU A 1 73 ? -9.906 18.297 5.883 1 98.44 73 GLU A CA 1
ATOM 557 C C . GLU A 1 73 ? -10.852 17.5 4.996 1 98.44 73 GLU A C 1
ATOM 559 O O . GLU A 1 73 ? -10.781 17.594 3.768 1 98.44 73 GLU A O 1
ATOM 564 N N . ASN A 1 74 ? -11.695 16.719 5.648 1 97.31 74 ASN A N 1
ATOM 565 C CA . ASN A 1 74 ? -12.703 15.961 4.918 1 97.31 74 ASN A CA 1
ATOM 566 C C . ASN A 1 74 ? -14.109 16.5 5.188 1 97.31 74 ASN A C 1
ATOM 568 O O . ASN A 1 74 ? -14.625 16.359 6.297 1 97.31 74 ASN A O 1
ATOM 572 N N . GLN A 1 75 ? -14.617 17.109 4.246 1 96.81 75 GLN A N 1
ATOM 573 C CA . GLN A 1 75 ? -15.984 17.578 4.324 1 96.81 75 GLN A CA 1
ATOM 574 C C . GLN A 1 75 ? -16.859 16.922 3.266 1 96.81 75 GLN A C 1
ATOM 576 O O . GLN A 1 75 ? -16.797 17.281 2.088 1 96.81 75 GLN A O 1
ATOM 581 N N . GLU A 1 76 ? -17.688 15.953 3.658 1 92.5 76 GLU A N 1
ATOM 582 C CA . GLU A 1 76 ? -18.625 15.25 2.781 1 92.5 76 GLU A CA 1
ATOM 583 C C . GLU A 1 76 ? -17.906 14.648 1.578 1 92.5 76 GLU A C 1
ATOM 585 O O . GLU A 1 76 ? -18.344 14.797 0.439 1 92.5 76 GLU A O 1
ATOM 590 N N . GLY A 1 77 ? -16.766 14.188 1.851 1 91.94 77 GLY A N 1
ATOM 591 C CA . GLY A 1 77 ? -16.078 13.469 0.796 1 91.94 77 GLY A CA 1
ATOM 592 C C . GLY A 1 77 ? -15.094 14.336 0.027 1 91.94 77 GLY A C 1
ATOM 593 O O . GLY A 1 77 ? -14.344 13.836 -0.816 1 91.94 77 GLY A O 1
ATOM 594 N N . VAL A 1 78 ? -15.172 15.609 0.258 1 96.44 78 VAL A N 1
ATOM 595 C CA . VAL A 1 78 ? -14.188 16.5 -0.353 1 96.44 78 VAL A CA 1
ATOM 596 C C . VAL A 1 78 ? -13 16.688 0.596 1 96.44 78 VAL A C 1
ATOM 598 O O . VAL A 1 78 ? -13.164 17.234 1.691 1 96.44 78 VAL A O 1
ATOM 601 N N . VAL A 1 79 ? -11.82 16.25 0.132 1 98.12 79 VAL A N 1
ATOM 602 C CA . VAL A 1 79 ? -10.648 16.297 1.005 1 98.12 79 VAL A CA 1
ATOM 603 C C . VAL A 1 79 ? -9.711 17.406 0.558 1 98.12 79 VAL A C 1
ATOM 605 O O . VAL A 1 79 ? -9.328 17.469 -0.612 1 98.12 79 VAL A O 1
ATOM 608 N N . VAL A 1 80 ? -9.344 18.266 1.491 1 98.81 80 VAL A N 1
ATOM 609 C CA . VAL A 1 80 ? -8.453 19.391 1.237 1 98.81 80 VAL A CA 1
ATOM 610 C C . VAL A 1 80 ? -7.195 19.25 2.094 1 98.81 80 VAL A C 1
ATOM 612 O O . VAL A 1 80 ? -7.281 18.984 3.295 1 98.81 80 VAL A O 1
ATOM 615 N N . LEU A 1 81 ? -6.074 19.375 1.46 1 98.81 81 LEU A N 1
ATOM 616 C CA . LEU A 1 81 ? -4.797 19.422 2.168 1 98.81 81 LEU A CA 1
ATOM 617 C C . LEU A 1 81 ? -4.457 20.859 2.568 1 98.81 81 LEU A C 1
ATOM 619 O O . LEU A 1 81 ? -4.402 21.75 1.718 1 98.81 81 LEU A O 1
ATOM 623 N N . HIS A 1 82 ? -4.301 21.062 3.816 1 98.81 82 HIS A N 1
ATOM 624 C CA . HIS A 1 82 ? -3.879 22.344 4.359 1 98.81 82 HIS A CA 1
ATOM 625 C C . HIS A 1 82 ? -2.447 22.281 4.879 1 98.81 82 HIS A C 1
ATOM 627 O O . HIS A 1 82 ? -2.209 21.828 6 1 98.81 82 HIS A O 1
ATOM 633 N N . PRO A 1 83 ? -1.503 22.766 4.141 1 98.69 83 PRO A N 1
ATOM 634 C CA . PRO A 1 83 ? -0.134 22.781 4.66 1 98.69 83 PRO A CA 1
ATOM 635 C C . PRO A 1 83 ? 0.077 23.859 5.719 1 98.69 83 PRO A C 1
ATOM 637 O O . PRO A 1 83 ? -0.494 24.953 5.617 1 98.69 83 PRO A O 1
ATOM 640 N N . VAL A 1 84 ? 0.841 23.547 6.723 1 97.94 84 VAL A N 1
ATOM 641 C CA . VAL A 1 84 ? 1.298 24.578 7.641 1 97.94 84 VAL A CA 1
ATOM 642 C C . VAL A 1 84 ? 2.377 25.438 6.969 1 97.94 84 VAL A C 1
ATOM 644 O O . VAL A 1 84 ? 3.086 24.953 6.082 1 97.94 84 VAL A O 1
ATOM 647 N N . THR A 1 85 ? 2.422 26.672 7.387 1 97.19 85 THR A N 1
ATOM 648 C CA . THR A 1 85 ? 3.412 27.578 6.809 1 97.19 85 THR A CA 1
ATOM 649 C C . THR A 1 85 ? 4.812 26.969 6.895 1 97.19 85 THR A C 1
ATOM 651 O O . THR A 1 85 ? 5.199 26.438 7.938 1 97.19 85 THR A O 1
ATOM 654 N N . LYS A 1 86 ? 5.543 26.891 5.762 1 96.56 86 LYS A N 1
ATOM 655 C CA . LYS A 1 86 ? 6.93 26.453 5.625 1 96.56 86 LYS A CA 1
ATOM 656 C C . LYS A 1 86 ? 7.027 24.922 5.594 1 96.56 86 LYS A C 1
ATOM 658 O O . LYS A 1 86 ? 8.117 24.375 5.418 1 96.56 86 LYS A O 1
ATOM 663 N N . ALA A 1 87 ? 5.93 24.234 5.855 1 98.31 87 ALA A N 1
ATOM 664 C CA . ALA A 1 87 ? 5.961 22.781 5.773 1 98.31 87 ALA A CA 1
ATOM 665 C C . ALA A 1 87 ? 6.148 22.312 4.336 1 98.31 87 ALA A C 1
ATOM 667 O O . ALA A 1 87 ? 5.559 22.891 3.41 1 98.31 87 ALA A O 1
ATOM 668 N N . MET A 1 88 ? 6.91 21.344 4.16 1 98.44 88 MET A N 1
ATOM 669 C CA . MET A 1 88 ? 7.152 20.781 2.838 1 98.44 88 MET A CA 1
ATOM 670 C C . MET A 1 88 ? 6.07 19.766 2.473 1 98.44 88 MET A C 1
ATOM 672 O O . MET A 1 88 ? 6.082 18.641 2.957 1 98.44 88 MET A O 1
ATOM 676 N N . CYS A 1 89 ? 5.195 20.141 1.63 1 98.69 89 CYS A N 1
ATOM 677 C CA . CYS A 1 89 ? 4.129 19.297 1.104 1 98.69 89 CYS A CA 1
ATOM 678 C C . CYS A 1 89 ? 4.098 19.344 -0.419 1 98.69 89 CYS A C 1
ATOM 680 O O . CYS A 1 89 ? 4.188 20.422 -1.016 1 98.69 89 CYS A O 1
ATOM 682 N N . TYR A 1 90 ? 3.969 18.203 -0.995 1 98.69 90 TYR A N 1
ATOM 683 C CA . TYR A 1 90 ? 3.895 18.109 -2.449 1 98.69 90 TYR A CA 1
ATOM 684 C C . TYR A 1 90 ? 2.75 17.203 -2.879 1 98.69 90 TYR A C 1
ATOM 686 O O . TYR A 1 90 ? 2.488 16.172 -2.242 1 98.69 90 TYR A O 1
ATOM 694 N N . VAL A 1 91 ? 2.111 17.562 -3.969 1 98.62 91 VAL A N 1
ATOM 695 C CA . VAL A 1 91 ? 1.078 16.75 -4.598 1 98.62 91 VAL A CA 1
ATOM 696 C C . VAL A 1 91 ? 1.389 16.578 -6.082 1 98.62 91 VAL A C 1
ATOM 698 O O . VAL A 1 91 ? 1.501 17.562 -6.816 1 98.62 91 VAL A O 1
ATOM 701 N N . ASN A 1 92 ? 1.581 15.336 -6.445 1 97.44 92 ASN A N 1
ATOM 702 C CA . ASN A 1 92 ? 1.97 15.016 -7.816 1 97.44 92 ASN A CA 1
ATOM 703 C C . ASN A 1 92 ? 3.16 15.852 -8.273 1 97.44 92 ASN A C 1
ATOM 705 O O . ASN A 1 92 ? 3.139 16.422 -9.359 1 97.44 92 ASN A O 1
ATOM 709 N N . GLY A 1 93 ? 4.086 15.961 -7.359 1 96.69 93 GLY A N 1
ATOM 710 C CA . GLY A 1 93 ? 5.34 16.609 -7.711 1 96.69 93 GLY A CA 1
ATOM 711 C C . GLY A 1 93 ? 5.301 18.125 -7.543 1 96.69 93 GLY A C 1
ATOM 712 O O . GLY A 1 93 ? 6.332 18.781 -7.645 1 96.69 93 GLY A O 1
ATOM 713 N N . LYS A 1 94 ? 4.16 18.656 -7.312 1 97.56 94 LYS A N 1
ATOM 714 C CA . LYS A 1 94 ? 4.012 20.094 -7.145 1 97.56 94 LYS A CA 1
ATOM 715 C C . LYS A 1 94 ? 3.973 20.484 -5.668 1 97.56 94 LYS A C 1
ATOM 717 O O . LYS A 1 94 ? 3.256 19.859 -4.879 1 97.56 94 LYS A O 1
ATOM 722 N N . GLU A 1 95 ? 4.707 21.531 -5.387 1 98.25 95 GLU A N 1
ATOM 723 C CA . GLU A 1 95 ? 4.684 22.031 -4.02 1 98.25 95 GLU A CA 1
ATOM 724 C C . GLU A 1 95 ? 3.33 22.656 -3.684 1 98.25 95 GLU A C 1
ATOM 726 O O . GLU A 1 95 ? 2.754 23.375 -4.496 1 98.25 95 GLU A O 1
ATOM 731 N N . VAL A 1 96 ? 2.881 22.359 -2.533 1 98.5 96 VAL A N 1
ATOM 732 C CA . VAL A 1 96 ? 1.605 22.891 -2.062 1 98.5 96 VAL A CA 1
ATOM 733 C C . VAL A 1 96 ? 1.845 23.859 -0.909 1 98.5 96 VAL A C 1
ATOM 735 O O . VAL A 1 96 ? 2.285 23.469 0.17 1 98.5 96 VAL A O 1
ATOM 738 N N . VAL A 1 97 ? 1.544 25.125 -1.078 1 98.06 97 VAL A N 1
ATOM 739 C CA . VAL A 1 97 ? 1.774 26.125 -0.044 1 98.06 97 VAL A CA 1
ATOM 740 C C . VAL A 1 97 ? 0.442 26.734 0.4 1 98.06 97 VAL A C 1
ATOM 742 O O . VAL A 1 97 ? 0.391 27.5 1.36 1 98.06 97 VAL A O 1
ATOM 745 N N . GLU A 1 98 ? -0.623 26.438 -0.384 1 98.25 98 GLU A N 1
ATOM 746 C CA . GLU A 1 98 ? -1.991 26.828 -0.058 1 98.25 98 GLU A CA 1
ATOM 747 C C . GLU A 1 98 ? -2.926 25.625 -0.066 1 98.25 98 GLU A C 1
ATOM 749 O O . GLU A 1 98 ? -2.604 24.594 -0.647 1 98.25 98 GLU A O 1
ATOM 754 N N . PRO A 1 99 ? -4.07 25.766 0.634 1 98.5 99 PRO A N 1
ATOM 755 C CA . PRO A 1 99 ? -5.004 24.641 0.635 1 98.5 99 PRO A CA 1
ATOM 756 C C . PRO A 1 99 ? -5.324 24.141 -0.771 1 98.5 99 PRO A C 1
ATOM 758 O O . PRO A 1 99 ? -5.473 24.938 -1.698 1 98.5 99 PRO A O 1
ATOM 761 N N . MET A 1 100 ? -5.484 22.844 -0.861 1 98.31 100 MET A N 1
ATOM 762 C CA . MET A 1 100 ? -5.684 22.219 -2.17 1 98.31 100 MET A CA 1
ATOM 763 C C . MET A 1 100 ? -6.602 21.016 -2.064 1 98.31 100 MET A C 1
ATOM 765 O O . MET A 1 100 ? -6.426 20.172 -1.184 1 98.31 100 MET A O 1
ATOM 769 N N . VAL A 1 101 ? -7.52 20.938 -3.008 1 98.25 101 VAL A N 1
ATOM 770 C CA . VAL A 1 101 ? -8.391 19.766 -3.072 1 98.25 101 VAL A CA 1
ATOM 771 C C . VAL A 1 101 ? -7.629 18.594 -3.662 1 98.25 101 VAL A C 1
ATOM 773 O O . VAL A 1 101 ? -6.953 18.734 -4.684 1 98.25 101 VAL A O 1
ATOM 776 N N . LEU A 1 102 ? -7.766 17.469 -3.027 1 97.81 102 LEU A N 1
ATOM 777 C CA . LEU A 1 102 ? -7.09 16.266 -3.512 1 97.81 102 LEU A CA 1
ATOM 778 C C . LEU A 1 102 ? -8.016 15.445 -4.395 1 97.81 102 LEU A C 1
ATOM 780 O O . LEU A 1 102 ? -9.211 15.336 -4.113 1 97.81 102 LEU A O 1
ATOM 784 N N . LYS A 1 103 ? -7.453 14.867 -5.348 1 95.06 103 LYS A N 1
ATOM 785 C CA . LYS A 1 103 ? -8.133 13.898 -6.203 1 95.06 103 LYS A CA 1
ATOM 786 C C . LYS A 1 103 ? -7.598 12.484 -5.969 1 95.06 103 LYS A C 1
ATOM 788 O O . LYS A 1 103 ? -6.41 12.305 -5.691 1 95.06 103 LYS A O 1
ATOM 793 N N . THR A 1 104 ? -8.523 11.547 -6.125 1 94.19 104 THR A N 1
ATOM 794 C CA . THR A 1 104 ? -8.102 10.164 -5.953 1 94.19 104 THR A CA 1
ATOM 795 C C . THR A 1 104 ? -6.938 9.836 -6.891 1 94.19 104 THR A C 1
ATOM 797 O O . THR A 1 104 ? -6.914 10.281 -8.039 1 94.19 104 THR A O 1
ATOM 800 N N . GLY A 1 105 ? -5.996 9.094 -6.348 1 93.06 105 GLY A N 1
ATOM 801 C CA . GLY A 1 105 ? -4.832 8.727 -7.137 1 93.06 105 GLY A CA 1
ATOM 802 C C . GLY A 1 105 ? -3.67 9.688 -6.965 1 93.06 105 GLY A C 1
ATOM 803 O O . GLY A 1 105 ? -2.549 9.391 -7.383 1 93.06 105 GLY A O 1
ATOM 804 N N . SER A 1 106 ? -3.871 10.812 -6.289 1 96.12 106 SER A N 1
ATOM 805 C CA . SER A 1 106 ? -2.812 11.805 -6.113 1 96.12 106 SER A CA 1
ATOM 806 C C . SER A 1 106 ? -1.667 11.242 -5.273 1 96.12 106 SER A C 1
ATOM 808 O O . SER A 1 106 ? -1.899 10.586 -4.262 1 96.12 106 SER A O 1
ATOM 810 N N . ARG A 1 107 ? -0.478 11.484 -5.762 1 96.69 107 ARG A N 1
ATOM 811 C CA . ARG A 1 107 ? 0.708 11.18 -4.969 1 96.69 107 ARG A CA 1
ATOM 812 C C . ARG A 1 107 ? 1.032 12.312 -4.008 1 96.69 107 ARG A C 1
ATOM 814 O O . ARG A 1 107 ? 1.266 13.445 -4.438 1 96.69 107 ARG A O 1
ATOM 821 N N . VAL A 1 108 ? 1.064 12.055 -2.771 1 98.38 108 VAL A N 1
ATOM 822 C CA . VAL A 1 108 ? 1.279 13.047 -1.723 1 98.38 108 VAL A CA 1
ATOM 823 C C . VAL A 1 108 ? 2.627 12.805 -1.048 1 98.38 108 VAL A C 1
ATOM 825 O O . VAL A 1 108 ? 2.91 11.688 -0.6 1 98.38 108 VAL A O 1
ATOM 828 N N . ILE A 1 109 ? 3.418 13.812 -0.991 1 98.12 109 ILE A N 1
ATOM 829 C CA . ILE A 1 109 ? 4.715 13.711 -0.331 1 98.12 109 ILE A CA 1
ATOM 830 C C . ILE A 1 109 ? 4.785 14.695 0.83 1 98.12 109 ILE A C 1
ATOM 832 O O . ILE A 1 109 ? 4.512 15.891 0.657 1 98.12 109 ILE A O 1
ATOM 836 N N . LEU A 1 110 ? 5.074 14.227 1.967 1 98 110 LEU A N 1
ATOM 837 C CA . LEU A 1 110 ? 5.258 15.039 3.162 1 98 110 LEU A CA 1
ATOM 838 C C . LEU A 1 110 ? 6.711 15.008 3.623 1 98 110 LEU A C 1
ATOM 840 O O . LEU A 1 110 ? 7.258 13.938 3.895 1 98 110 LEU A O 1
ATOM 844 N N . GLY A 1 111 ? 7.27 16.156 3.764 1 97.31 111 GLY A N 1
ATOM 845 C CA . GLY A 1 111 ? 8.711 16.188 3.959 1 97.31 111 GLY A CA 1
ATOM 846 C C . GLY A 1 111 ? 9.484 15.695 2.75 1 97.31 111 GLY A C 1
ATOM 847 O O . GLY A 1 111 ? 9.148 16.031 1.612 1 97.31 111 GLY A O 1
ATOM 848 N N . LYS A 1 112 ? 10.523 14.938 3.002 1 94.25 112 LYS A N 1
ATOM 849 C CA . LYS A 1 112 ? 11.359 14.469 1.902 1 94.25 112 LYS A CA 1
ATOM 850 C C . LYS A 1 112 ? 11.281 12.953 1.759 1 94.25 112 LYS A C 1
ATOM 852 O O . LYS A 1 112 ? 11.688 12.398 0.735 1 94.25 112 LYS A O 1
ATOM 857 N N . ASN A 1 113 ? 10.562 12.398 2.795 1 91.38 113 ASN A N 1
ATOM 858 C CA . ASN A 1 113 ? 10.758 10.953 2.822 1 91.38 113 ASN A CA 1
ATOM 859 C C . ASN A 1 113 ? 9.43 10.211 2.912 1 91.38 113 ASN A C 1
ATOM 861 O O . ASN A 1 113 ? 9.391 8.977 2.828 1 91.38 113 ASN A O 1
ATOM 865 N N . HIS A 1 114 ? 8.344 10.852 3.207 1 95.62 114 HIS A N 1
ATOM 866 C CA . HIS A 1 114 ? 7.051 10.195 3.342 1 95.62 114 HIS A CA 1
ATOM 867 C C . HIS A 1 114 ? 6.219 10.344 2.07 1 95.62 114 HIS A C 1
ATOM 869 O O . HIS A 1 114 ? 5.832 11.453 1.704 1 95.62 114 HIS A O 1
ATOM 875 N N . VAL A 1 115 ? 6.023 9.234 1.386 1 96.38 115 VAL A N 1
ATOM 876 C CA . VAL A 1 115 ? 5.305 9.234 0.116 1 96.38 115 VAL A CA 1
ATOM 877 C C . VAL A 1 115 ? 4.031 8.406 0.239 1 96.38 115 VAL A C 1
ATOM 879 O O . VAL A 1 115 ? 4.078 7.238 0.631 1 96.38 115 VAL A O 1
ATOM 882 N N . PHE A 1 116 ? 2.889 9.023 -0.138 1 97.12 116 PHE A N 1
ATOM 883 C CA . PHE A 1 116 ? 1.58 8.383 -0.03 1 97.12 116 PHE A CA 1
ATOM 884 C C . PHE A 1 116 ? 0.815 8.492 -1.344 1 97.12 116 PHE A C 1
ATOM 886 O O . PHE A 1 116 ? 1.104 9.367 -2.168 1 97.12 116 PHE A O 1
ATOM 893 N N . ARG A 1 117 ? -0.121 7.617 -1.483 1 96.25 117 ARG A N 1
ATOM 894 C CA . ARG A 1 117 ? -1.174 7.785 -2.48 1 96.25 117 ARG A CA 1
ATOM 895 C C . ARG A 1 117 ? -2.512 8.094 -1.816 1 96.25 117 ARG A C 1
ATOM 897 O O . ARG A 1 117 ? -2.939 7.383 -0.906 1 96.25 117 ARG A O 1
ATOM 904 N N . PHE A 1 118 ? -3.119 9.164 -2.25 1 96.69 118 PHE A N 1
ATOM 905 C CA . PHE A 1 118 ? -4.457 9.492 -1.771 1 96.69 118 PHE A CA 1
ATOM 906 C C . PHE A 1 118 ? -5.516 8.719 -2.553 1 96.69 118 PHE A C 1
ATOM 908 O O . PHE A 1 118 ? -5.52 8.734 -3.785 1 96.69 118 PHE A O 1
ATOM 915 N N . ASN A 1 119 ? -6.41 8.023 -1.798 1 94 119 ASN A N 1
ATOM 916 C CA . ASN A 1 119 ? -7.5 7.281 -2.422 1 94 119 ASN A CA 1
ATOM 917 C C . ASN A 1 119 ? -8.859 7.699 -1.86 1 94 119 ASN A C 1
ATOM 919 O O . ASN A 1 119 ? -9.023 7.805 -0.644 1 94 119 ASN A O 1
ATOM 923 N N . HIS A 1 120 ? -9.711 7.945 -2.746 1 91.88 120 HIS A N 1
ATOM 924 C CA . HIS A 1 120 ? -11.109 8.172 -2.4 1 91.88 120 HIS A CA 1
ATOM 925 C C . HIS A 1 120 ? -12.031 7.242 -3.182 1 91.88 120 HIS A C 1
ATOM 927 O O . HIS A 1 120 ? -12.359 7.516 -4.34 1 91.88 120 HIS A O 1
ATOM 933 N N . PRO A 1 121 ? -12.445 6.207 -2.555 1 81.38 121 PRO A N 1
ATOM 934 C CA . PRO A 1 121 ? -13.18 5.16 -3.273 1 81.38 121 PRO A CA 1
ATOM 935 C C . PRO A 1 121 ? -14.422 5.688 -3.979 1 81.38 121 PRO A C 1
ATOM 937 O O . PRO A 1 121 ? -14.758 5.238 -5.078 1 81.38 121 PRO A O 1
ATOM 940 N N . GLU A 1 122 ? -15.086 6.609 -3.479 1 79.62 122 GLU A N 1
ATOM 941 C CA . GLU A 1 122 ? -16.328 7.086 -4.098 1 79.62 122 GLU A CA 1
ATOM 942 C C . GLU A 1 122 ? -16.031 7.957 -5.316 1 79.62 122 GLU A C 1
ATOM 944 O O . GLU A 1 122 ? -16.812 7.996 -6.262 1 79.62 122 GLU A O 1
ATOM 949 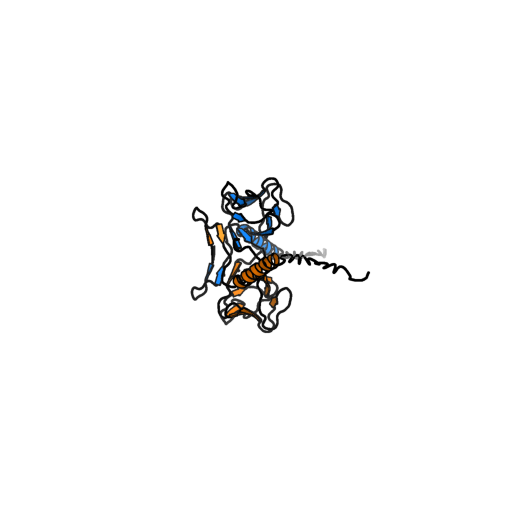N N . GLN A 1 123 ? -14.93 8.617 -5.277 1 73.44 123 GLN A N 1
ATOM 950 C CA . GLN A 1 123 ? -14.531 9.406 -6.438 1 73.44 123 GLN A CA 1
ATOM 951 C C . GLN A 1 123 ? -14.086 8.508 -7.586 1 73.44 123 GLN A C 1
ATOM 953 O O . GLN A 1 123 ? -14.375 8.789 -8.75 1 73.44 123 GLN A O 1
ATOM 958 N N . GLY A 1 124 ? -13.359 7.484 -7.164 1 62.41 124 GLY A N 1
ATOM 959 C CA . GLY A 1 124 ? -12.852 6.543 -8.148 1 62.41 124 GLY A CA 1
ATOM 960 C C . GLY A 1 124 ? -13.938 5.793 -8.883 1 62.41 124 GLY A C 1
ATOM 961 O O . GLY A 1 124 ? -13.852 5.594 -10.094 1 62.41 124 GLY A O 1
ATOM 962 N N . GLU A 1 125 ? -14.938 5.297 -8.102 1 62.03 125 GLU A N 1
ATOM 963 C CA . GLU A 1 125 ? -16.062 4.605 -8.734 1 62.03 125 GLU A CA 1
ATOM 964 C C . GLU A 1 125 ? -16.734 5.492 -9.766 1 62.03 125 GLU A C 1
ATOM 966 O O . GLU A 1 125 ? -17.109 5.027 -10.852 1 62.03 125 GLU A O 1
ATOM 971 N N . ARG A 1 126 ? -16.828 6.754 -9.508 1 56.97 126 ARG A N 1
ATOM 972 C CA . ARG A 1 126 ? -17.453 7.68 -10.453 1 56.97 126 ARG A CA 1
ATOM 973 C C . ARG A 1 126 ? -16.594 7.84 -11.703 1 56.97 126 ARG A C 1
ATOM 975 O O . ARG A 1 126 ? -17.125 7.863 -12.82 1 56.97 126 ARG A O 1
ATOM 982 N N . ASN A 1 127 ? -15.328 7.855 -11.383 1 56.03 127 ASN A N 1
ATOM 983 C CA . ASN A 1 127 ? -14.414 8 -12.508 1 56.03 127 ASN A CA 1
ATOM 984 C C . ASN A 1 127 ? -14.359 6.734 -13.352 1 56.03 127 ASN A C 1
ATOM 986 O O . ASN A 1 127 ? -14.281 6.801 -14.578 1 56.03 127 ASN A O 1
ATOM 990 N N . TRP A 1 128 ? -14.328 5.617 -12.656 1 54.81 128 TRP A N 1
ATOM 991 C CA . TRP A 1 128 ? -14.32 4.328 -13.344 1 54.81 128 TRP A CA 1
ATOM 992 C C . TRP A 1 128 ? -15.578 4.156 -14.188 1 54.81 128 TRP A C 1
ATOM 994 O O . TRP A 1 128 ? -15.516 3.641 -15.305 1 54.81 128 TRP A O 1
ATOM 1004 N N . ARG A 1 129 ? -16.719 4.562 -13.672 1 52.47 129 ARG A N 1
ATOM 1005 C CA . ARG A 1 129 ? -17.969 4.473 -14.414 1 52.47 129 ARG A CA 1
ATOM 1006 C C . ARG A 1 129 ? -17.969 5.418 -15.609 1 52.47 129 ARG A C 1
ATOM 1008 O O . ARG A 1 129 ? -18.484 5.082 -16.672 1 52.47 129 ARG A O 1
ATOM 1015 N N . GLN A 1 130 ? -17.438 6.586 -15.367 1 49.88 130 GLN A N 1
ATOM 1016 C CA . GLN A 1 130 ? -17.391 7.551 -16.469 1 49.88 130 GLN A CA 1
ATOM 1017 C C . GLN A 1 130 ? -16.453 7.082 -17.562 1 49.88 130 GLN A C 1
ATOM 1019 O O . GLN A 1 130 ? -16.734 7.273 -18.75 1 49.88 130 GLN A O 1
ATOM 1024 N N . ARG A 1 131 ? -15.312 6.594 -17.078 1 51.31 131 ARG A N 1
ATOM 1025 C CA . ARG A 1 131 ? -14.375 6.078 -18.078 1 51.31 131 ARG A CA 1
ATOM 1026 C C . ARG A 1 131 ? -14.969 4.898 -18.828 1 51.31 131 ARG A C 1
ATOM 1028 O O . ARG A 1 131 ? -14.734 4.738 -20.031 1 51.31 131 ARG A O 1
ATOM 1035 N N . HIS A 1 132 ? -15.734 4.082 -18.156 1 50.56 132 HIS A N 1
ATOM 1036 C CA . HIS A 1 132 ? -16.359 2.93 -18.797 1 50.56 132 HIS A CA 1
ATOM 1037 C C . HIS A 1 132 ? -17.609 3.338 -19.578 1 50.56 132 HIS A C 1
ATOM 1039 O O . HIS A 1 132 ? -17.938 2.732 -20.594 1 50.56 132 HIS A O 1
ATOM 1045 N N . VAL A 1 133 ? -18.375 4.316 -19.125 1 49.22 133 VAL A N 1
ATOM 1046 C CA . VAL A 1 133 ? -19.531 4.777 -19.875 1 49.22 133 VAL A CA 1
ATOM 1047 C C . VAL A 1 133 ? -19.078 5.465 -21.156 1 49.22 133 VAL A C 1
ATOM 1049 O O . VAL A 1 133 ? -19.797 5.453 -22.172 1 49.22 133 VAL A O 1
ATOM 1052 N N . HIS A 1 134 ? -18 6.242 -21.016 1 47.47 134 HIS A N 1
ATOM 1053 C CA . HIS A 1 134 ? -17.641 6.969 -22.219 1 47.47 134 HIS A CA 1
ATOM 1054 C C . HIS A 1 134 ? -17.156 6.02 -23.312 1 47.47 134 HIS A C 1
ATOM 1056 O O . HIS A 1 134 ? -17.219 6.352 -24.5 1 47.47 134 HIS A O 1
ATOM 1062 N N . THR A 1 135 ? -16.734 4.848 -22.844 1 44.38 135 THR A N 1
ATOM 1063 C CA . THR A 1 135 ? -16.344 3.963 -23.938 1 44.38 135 THR A CA 1
ATOM 1064 C C . THR A 1 135 ? -17.562 3.455 -24.688 1 44.38 135 THR A C 1
ATOM 1066 O O . THR A 1 135 ? -17.516 3.227 -25.906 1 44.38 135 THR A O 1
ATOM 1069 N N . HIS A 1 136 ? -18.688 3.34 -23.938 1 43.72 136 HIS A N 1
ATOM 1070 C CA . HIS A 1 136 ? -19.797 2.729 -24.672 1 43.72 136 HIS A CA 1
ATOM 1071 C C . HIS A 1 136 ? -20.516 3.752 -25.547 1 43.72 136 HIS A C 1
ATOM 1073 O O . HIS A 1 136 ? -21.391 3.395 -26.344 1 43.72 136 HIS A O 1
ATOM 1079 N N . THR A 1 137 ? -20.344 5.023 -25.188 1 42.06 137 THR A N 1
ATOM 1080 C CA . THR A 1 137 ? -21.297 5.879 -25.875 1 42.06 137 THR A CA 1
ATOM 1081 C C . THR A 1 137 ? -20.844 6.145 -27.312 1 42.06 137 THR A C 1
ATOM 1083 O O . THR A 1 137 ? -21.484 6.902 -28.047 1 42.06 137 THR A O 1
ATOM 1086 N N . HIS A 1 138 ? -19.562 5.711 -27.625 1 42.38 138 HIS A N 1
ATOM 1087 C CA . HIS A 1 138 ? -19.359 6.039 -29.031 1 42.38 138 HIS A CA 1
ATOM 1088 C C . HIS A 1 138 ? -20.188 5.141 -29.938 1 42.38 138 HIS A C 1
ATOM 1090 O O . HIS A 1 138 ? -19.719 4.07 -30.344 1 42.38 138 HIS A O 1
ATOM 1096 N N . THR A 1 139 ? -21.453 4.891 -29.547 1 38.06 139 THR A N 1
ATOM 1097 C CA . THR A 1 139 ? -22.312 4.254 -30.547 1 38.06 139 THR A CA 1
ATOM 1098 C C . THR A 1 139 ? -22.281 5.031 -31.859 1 38.06 139 THR A C 1
ATOM 1100 O O . THR A 1 139 ? -22.562 6.23 -31.875 1 38.06 139 THR A O 1
ATOM 1103 N N . HIS A 1 140 ? -21.484 4.582 -32.812 1 41.47 140 HIS A N 1
ATOM 1104 C CA . HIS A 1 140 ? -21.453 4.984 -34.219 1 41.47 140 HIS A CA 1
ATOM 1105 C C . HIS A 1 140 ? -22.875 5.156 -34.781 1 41.47 140 HIS A C 1
ATOM 1107 O O . HIS A 1 140 ? -23.641 4.195 -34.812 1 41.47 140 HIS A O 1
ATOM 1113 N N . THR A 1 141 ? -23.578 6.234 -34.5 1 39.75 141 THR A N 1
ATOM 1114 C CA . THR A 1 141 ? -24.797 6.574 -35.219 1 39.75 141 THR A CA 1
ATOM 1115 C C . THR A 1 141 ? -24.547 6.621 -36.719 1 39.75 141 THR A C 1
ATOM 1117 O O . THR A 1 141 ? -23.797 7.477 -37.188 1 39.75 141 THR A O 1
ATOM 1120 N N . HIS A 1 142 ? -24.266 5.473 -37.438 1 39.5 142 HIS A N 1
ATOM 1121 C CA . HIS A 1 142 ? -24.281 5.383 -38.875 1 39.5 142 HIS A CA 1
ATOM 1122 C C . HIS A 1 142 ? -25.578 5.941 -39.438 1 39.5 142 HIS A C 1
ATOM 1124 O O . HIS A 1 142 ? -26.656 5.406 -39.188 1 39.5 142 HIS A O 1
ATOM 1130 N N . THR A 1 143 ? -25.781 7.273 -39.562 1 38.84 143 THR A N 1
ATOM 1131 C CA . THR A 1 143 ? -26.875 7.945 -40.25 1 38.84 143 THR A CA 1
ATOM 1132 C C . THR A 1 143 ? -26.906 7.508 -41.719 1 38.84 143 THR A C 1
ATOM 1134 O O . THR A 1 143 ? -25.953 7.723 -42.469 1 38.84 143 THR A O 1
ATOM 1137 N N . HIS A 1 144 ? -27.453 6.309 -42.094 1 40.53 144 HIS A N 1
ATOM 1138 C CA . HIS A 1 144 ? -27.797 5.902 -43.438 1 40.53 144 HIS A CA 1
ATOM 1139 C C . HIS A 1 144 ? -28.656 6.965 -44.125 1 40.53 144 HIS A C 1
ATOM 1141 O O . HIS A 1 144 ? -29.781 7.242 -43.719 1 40.53 144 HIS A O 1
ATOM 1147 N N . THR A 1 145 ? -28.109 8.117 -44.594 1 38.91 145 THR A N 1
ATOM 1148 C CA . THR A 1 145 ? -28.781 9.102 -45.438 1 38.91 145 THR A CA 1
ATOM 1149 C C . THR A 1 145 ? -29.25 8.461 -46.75 1 38.91 145 THR A C 1
ATOM 1151 O O . THR A 1 145 ? -28.422 8.008 -47.531 1 38.91 145 THR A O 1
ATOM 1154 N N . HIS A 1 146 ? -30.297 7.586 -46.781 1 39.47 146 HIS A N 1
ATOM 1155 C CA . HIS A 1 146 ? -30.984 7.125 -47.969 1 39.47 146 HIS A CA 1
ATOM 1156 C C . HIS A 1 146 ? -31.406 8.297 -48.844 1 39.47 146 HIS A C 1
ATOM 1158 O O . HIS A 1 146 ? -32.188 9.148 -48.438 1 39.47 146 HIS A O 1
ATOM 1164 N N . THR A 1 147 ? -30.5 8.922 -49.656 1 38.38 147 THR A N 1
ATOM 1165 C CA . THR A 1 147 ? -30.797 9.906 -50.688 1 38.38 147 THR A CA 1
ATOM 1166 C C . THR A 1 147 ? -31.766 9.344 -51.719 1 38.38 147 THR A C 1
ATOM 1168 O O . THR A 1 147 ? -31.453 8.383 -52.438 1 38.38 147 THR A O 1
ATOM 1171 N N . HIS A 1 148 ? -33.094 9.086 -51.469 1 38.88 148 HIS A N 1
ATOM 1172 C CA . HIS A 1 148 ? -34.125 8.766 -52.438 1 38.88 148 HIS A CA 1
ATOM 1173 C C . HIS A 1 148 ? -34.156 9.789 -53.562 1 38.88 148 HIS A C 1
ATOM 1175 O O . HIS A 1 148 ? -34.438 10.969 -53.344 1 38.88 148 HIS A O 1
ATOM 1181 N N . THR A 1 149 ? -33.156 9.797 -54.5 1 36.94 149 THR A N 1
ATOM 1182 C CA . THR A 1 149 ? -33.219 10.586 -55.75 1 36.94 149 THR A CA 1
ATOM 1183 C C . THR A 1 149 ? -34.469 10.25 -56.562 1 36.94 149 THR A C 1
ATOM 1185 O O . THR A 1 149 ? -34.625 9.125 -57.031 1 36.94 149 THR A O 1
ATOM 1188 N N . HIS A 1 150 ? -35.719 10.586 -56.125 1 39 150 HIS A N 1
ATOM 1189 C CA . HIS A 1 150 ? -36.938 10.477 -56.938 1 39 150 HIS A CA 1
ATOM 1190 C C . HIS A 1 150 ? -36.781 11.195 -58.281 1 39 150 HIS A C 1
ATOM 1192 O O . HIS A 1 150 ? -36.625 12.414 -58.312 1 39 150 HIS A O 1
ATOM 1198 N N . THR A 1 151 ? -35.938 10.695 -59.219 1 38.34 151 THR A N 1
ATOM 1199 C CA . THR A 1 151 ? -35.906 11.203 -60.594 1 38.34 151 THR A CA 1
ATOM 1200 C C . THR A 1 151 ? -37.312 11.156 -61.188 1 38.34 151 THR A C 1
ATOM 1202 O O . THR A 1 151 ? -37.906 10.086 -61.312 1 38.34 151 THR A O 1
ATOM 1205 N N . HIS A 1 152 ? -38.188 12.102 -60.875 1 38.19 152 HIS A N 1
ATOM 1206 C CA . HIS A 1 152 ? -39.469 12.336 -61.531 1 38.19 152 HIS A CA 1
ATOM 1207 C C . HIS A 1 152 ? -39.312 12.422 -63.031 1 38.19 152 HIS A C 1
ATOM 1209 O O . HIS A 1 152 ? -38.719 13.359 -63.562 1 38.19 152 HIS A O 1
ATOM 1215 N N . THR A 1 153 ? -39.031 11.305 -63.719 1 36.44 153 THR A N 1
ATOM 1216 C CA . THR A 1 153 ? -39.125 11.297 -65.188 1 36.44 153 THR A CA 1
ATOM 1217 C C . THR A 1 153 ? -40.469 11.875 -65.625 1 36.44 153 THR A C 1
ATOM 1219 O O . THR A 1 153 ? -41.531 11.422 -65.188 1 36.44 153 THR A O 1
ATOM 1222 N N . GLN A 1 154 ? -40.531 13.188 -65.938 1 34.34 154 GLN A N 1
ATOM 1223 C CA . GLN A 1 154 ? -41.562 13.898 -66.625 1 34.34 154 GLN A CA 1
ATOM 1224 C C . GLN A 1 154 ? -42.031 13.133 -67.875 1 34.34 154 GLN A C 1
ATOM 1226 O O . GLN A 1 154 ? -41.281 12.977 -68.812 1 34.34 154 GLN A O 1
ATOM 1231 N N . ASP A 1 155 ? -42.844 12.047 -67.688 1 32.59 155 ASP A N 1
ATOM 1232 C CA . ASP A 1 155 ? -43.531 11.328 -68.75 1 32.59 155 ASP A CA 1
ATOM 1233 C C . ASP A 1 155 ? -44.094 12.289 -69.812 1 32.59 155 ASP A C 1
ATOM 1235 O O . ASP A 1 155 ? -44.156 13.5 -69.562 1 32.59 155 ASP A O 1
ATOM 1239 N N . GLY A 1 156 ? -45.406 11.797 -70.375 1 34.03 156 GLY A N 1
ATOM 1240 C CA . GLY A 1 156 ? -46.219 11.672 -71.562 1 34.03 156 GLY A CA 1
ATOM 1241 C C . GLY A 1 156 ? -47 12.938 -71.938 1 34.03 156 GLY A C 1
ATOM 1242 O O . GLY A 1 156 ? -47.031 13.375 -73.062 1 34.03 156 GLY A O 1
ATOM 1243 N N . PHE A 1 157 ? -48.094 13.312 -71.25 1 31.73 157 PHE A N 1
ATOM 1244 C CA . PHE A 1 157 ? -49.031 14.141 -72 1 31.73 157 PHE A CA 1
ATOM 1245 C C . PHE A 1 157 ? -48.469 15.555 -72.188 1 31.73 157 PHE A C 1
ATOM 1247 O O . PHE A 1 157 ? -47.688 16.031 -71.312 1 31.73 157 PHE A O 1
ATOM 1254 N N . MET B 1 1 ? -1.906 -8.648 12.008 1 61.09 1 MET B N 1
ATOM 1255 C CA . MET B 1 1 ? -2.426 -7.434 11.391 1 61.09 1 MET B CA 1
ATOM 1256 C C . MET B 1 1 ? -2.691 -6.359 12.438 1 61.09 1 MET B C 1
ATOM 1258 O O . MET B 1 1 ? -3.311 -6.629 13.469 1 61.09 1 MET B O 1
ATOM 1262 N N . GLY B 1 2 ? -1.76 -5.27 12.484 1 69.19 2 GLY B N 1
ATOM 1263 C CA . GLY B 1 2 ? -1.972 -4.297 13.547 1 69.19 2 GLY B CA 1
ATOM 1264 C C . GLY B 1 2 ? -2.764 -3.084 13.094 1 69.19 2 GLY B C 1
ATOM 1265 O O . GLY B 1 2 ? -2.594 -2.611 11.969 1 69.19 2 GLY B O 1
ATOM 1266 N N . VAL B 1 3 ? -3.959 -2.965 13.609 1 78 3 VAL B N 1
ATOM 1267 C CA . VAL B 1 3 ? -4.738 -1.749 13.398 1 78 3 VAL B CA 1
ATOM 1268 C C . VAL B 1 3 ? -4.316 -0.682 14.406 1 78 3 VAL B C 1
ATOM 1270 O O . VAL B 1 3 ? -4.031 -0.992 15.562 1 78 3 VAL B O 1
ATOM 1273 N N . ALA B 1 4 ? -4.145 0.461 13.82 1 78.94 4 ALA B N 1
ATOM 1274 C CA . ALA B 1 4 ? -3.883 1.604 14.695 1 78.94 4 ALA B CA 1
ATOM 1275 C C . ALA B 1 4 ? -5.184 2.291 15.102 1 78.94 4 ALA B C 1
ATOM 1277 O O . ALA B 1 4 ? -5.969 2.705 14.25 1 78.94 4 ALA B O 1
ATOM 1278 N N . LEU B 1 5 ? -5.34 2.318 16.484 1 80 5 LEU B N 1
ATOM 1279 C CA . LEU B 1 5 ? -6.562 2.92 17.016 1 80 5 LEU B CA 1
ATOM 1280 C C . LEU B 1 5 ? -6.277 4.297 17.609 1 80 5 LEU B C 1
ATOM 1282 O O . LEU B 1 5 ? -5.219 4.516 18.203 1 80 5 LEU B O 1
ATOM 1286 N N . LYS B 1 6 ? -7.203 5.199 17.375 1 77.5 6 LYS B N 1
ATOM 1287 C CA . LYS B 1 6 ? -7.18 6.48 18.078 1 77.5 6 LYS B CA 1
ATOM 1288 C C . LYS B 1 6 ? -7.703 6.34 19.5 1 77.5 6 LYS B C 1
ATOM 1290 O O . LYS B 1 6 ? -8.297 5.316 19.859 1 77.5 6 LYS B O 1
ATOM 1295 N N . GLU B 1 7 ? -7.434 7.516 20.281 1 72.25 7 GLU B N 1
ATOM 1296 C CA . GLU B 1 7 ? -7.891 7.52 21.672 1 72.25 7 GLU B CA 1
ATOM 1297 C C . GLU B 1 7 ? -9.398 7.301 21.75 1 72.25 7 GLU B C 1
ATOM 1299 O O . GLU B 1 7 ? -9.891 6.648 22.688 1 72.25 7 GLU B O 1
ATOM 1304 N N . ASP B 1 8 ? -10.086 7.77 20.734 1 74.19 8 ASP B N 1
ATOM 1305 C CA . ASP B 1 8 ? -11.539 7.691 20.781 1 74.19 8 ASP B CA 1
ATOM 1306 C C . ASP B 1 8 ? -12.039 6.336 20.281 1 74.19 8 ASP B C 1
ATOM 1308 O O . ASP B 1 8 ? -13.242 6.113 20.172 1 74.19 8 ASP B O 1
ATOM 1312 N N . GLY B 1 9 ? -11.195 5.43 20 1 69.5 9 GLY B N 1
ATOM 1313 C CA . GLY B 1 9 ? -11.562 4.094 19.578 1 69.5 9 GLY B CA 1
ATOM 1314 C C . GLY B 1 9 ? -11.711 3.971 18.062 1 69.5 9 GLY B C 1
ATOM 1315 O O . GLY B 1 9 ? -11.906 2.871 17.547 1 69.5 9 GLY B O 1
ATOM 1316 N N . ASN B 1 10 ? -11.586 5.094 17.406 1 75.06 10 ASN B N 1
ATOM 1317 C CA . ASN B 1 10 ? -11.68 5.055 15.961 1 75.06 10 ASN B CA 1
ATOM 1318 C C . ASN B 1 10 ? -10.359 4.625 15.328 1 75.06 10 ASN B C 1
ATOM 1320 O O . ASN B 1 10 ? -9.289 4.82 15.906 1 75.06 10 ASN B O 1
ATOM 1324 N N . THR B 1 11 ? -10.539 3.859 14.266 1 73.94 11 THR B N 1
ATOM 1325 C CA . THR B 1 11 ? -9.352 3.395 13.562 1 73.94 11 THR B CA 1
ATOM 1326 C C . THR B 1 11 ? -8.648 4.555 12.867 1 73.94 11 THR B C 1
ATOM 1328 O O . THR B 1 11 ? -9.289 5.363 12.195 1 73.94 11 THR B O 1
ATOM 1331 N N . LEU B 1 12 ? -7.375 4.715 13.117 1 82.88 12 LEU B N 1
ATOM 1332 C CA . LEU B 1 12 ? -6.594 5.754 12.461 1 82.88 12 LEU B CA 1
ATOM 1333 C C . LEU B 1 12 ? -5.898 5.203 11.219 1 82.88 12 LEU B C 1
ATOM 1335 O O . LEU B 1 12 ? -5.801 5.891 10.195 1 82.88 12 LEU B O 1
ATOM 1339 N N . GLY B 1 13 ? -5.543 3.914 11.391 1 90.88 13 GLY B N 1
ATOM 1340 C CA . GLY B 1 13 ? -4.785 3.352 10.289 1 90.88 13 GLY B CA 1
ATOM 1341 C C . GLY B 1 13 ? -4.562 1.856 10.414 1 90.88 13 GLY B C 1
ATOM 1342 O O . GLY B 1 13 ? -5.117 1.217 11.312 1 90.88 13 GLY B O 1
ATOM 1343 N N . ILE B 1 14 ? -3.949 1.354 9.414 1 90.31 14 ILE B N 1
ATOM 1344 C CA . ILE B 1 14 ? -3.625 -0.067 9.359 1 90.31 14 ILE B CA 1
ATOM 1345 C C . ILE B 1 14 ? -2.111 -0.247 9.258 1 90.31 14 ILE B C 1
ATOM 1347 O O . ILE B 1 14 ? -1.458 0.381 8.422 1 90.31 14 ILE B O 1
ATOM 1351 N N . PHE B 1 15 ? -1.596 -1.136 10.133 1 89.62 15 PHE B N 1
ATOM 1352 C CA . PHE B 1 15 ? -0.176 -1.464 10.094 1 89.62 15 PHE B CA 1
ATOM 1353 C C . PHE B 1 15 ? 0.077 -2.664 9.188 1 89.62 15 PHE B C 1
ATOM 1355 O O . PHE B 1 15 ? -0.756 -3.568 9.102 1 89.62 15 PHE B O 1
ATOM 1362 N N . SER B 1 16 ? 1.212 -2.615 8.562 1 88.31 16 SER B N 1
ATOM 1363 C CA . SER B 1 16 ? 1.641 -3.818 7.852 1 88.31 16 SER B CA 1
ATOM 1364 C C . SER B 1 16 ? 1.949 -4.949 8.828 1 88.31 16 SER B C 1
ATOM 1366 O O . SER B 1 16 ? 2.336 -4.703 9.969 1 88.31 16 SER B O 1
ATOM 1368 N N . PRO B 1 17 ? 1.746 -6.199 8.312 1 86.75 17 PRO B N 1
ATOM 1369 C CA . PRO B 1 17 ? 2.139 -7.312 9.18 1 86.75 17 PRO B CA 1
ATOM 1370 C C . PRO B 1 17 ? 3.605 -7.246 9.594 1 86.75 17 PRO B C 1
ATOM 1372 O O . PRO B 1 17 ? 4.473 -6.93 8.773 1 86.75 17 PRO B O 1
ATOM 1375 N N . LYS B 1 18 ? 3.85 -7.57 10.844 1 84.81 18 LYS B N 1
ATOM 1376 C CA . LYS B 1 18 ? 5.195 -7.391 11.383 1 84.81 18 LYS B CA 1
ATOM 1377 C C . LYS B 1 18 ? 5.984 -8.695 11.344 1 84.81 18 LYS B C 1
ATOM 1379 O O . LYS B 1 18 ? 7.207 -8.695 11.5 1 84.81 18 LYS B O 1
ATOM 1384 N N . LYS B 1 19 ? 5.367 -9.773 11.133 1 85.38 19 LYS B N 1
ATOM 1385 C CA . LYS B 1 19 ? 6.082 -11.039 11.273 1 85.38 19 LYS B CA 1
ATOM 1386 C C . LYS B 1 19 ? 5.84 -11.938 10.062 1 85.38 19 LYS B C 1
ATOM 1388 O O . LYS B 1 19 ? 6.406 -13.031 9.977 1 85.38 19 LYS B O 1
ATOM 1393 N N . THR B 1 20 ? 4.949 -11.531 9.156 1 89.75 20 THR B N 1
ATOM 1394 C CA . THR B 1 20 ? 4.559 -12.414 8.062 1 89.75 20 THR B CA 1
ATOM 1395 C C . THR B 1 20 ? 4.863 -11.766 6.711 1 89.75 20 THR B C 1
ATOM 1397 O O . THR B 1 20 ? 4.539 -10.602 6.488 1 89.75 20 THR B O 1
ATOM 1400 N N . PRO B 1 21 ? 5.469 -12.555 5.875 1 94.25 21 PRO B N 1
ATOM 1401 C CA . PRO B 1 21 ? 5.637 -12.039 4.516 1 94.25 21 PRO B CA 1
ATOM 1402 C C . PRO B 1 21 ? 4.309 -11.711 3.838 1 94.25 21 PRO B C 1
ATOM 1404 O O . PRO B 1 21 ? 3.299 -12.375 4.102 1 94.25 21 PRO B O 1
ATOM 1407 N N . HIS B 1 22 ? 4.344 -10.68 2.998 1 94.94 22 HIS B N 1
ATOM 1408 C CA . HIS B 1 22 ? 3.102 -10.266 2.352 1 94.94 22 HIS B CA 1
ATOM 1409 C C . HIS B 1 22 ? 3.381 -9.453 1.088 1 94.94 22 HIS B C 1
ATOM 1411 O O . HIS B 1 22 ? 4.512 -9.016 0.862 1 94.94 22 HIS B O 1
ATOM 1417 N N . LEU B 1 23 ? 2.391 -9.383 0.249 1 96.25 23 LEU B N 1
ATOM 1418 C CA . LEU B 1 23 ? 2.395 -8.547 -0.95 1 96.25 23 LEU B CA 1
ATOM 1419 C C . LEU B 1 23 ? 1.557 -7.289 -0.742 1 96.25 23 LEU B C 1
ATOM 1421 O O . LEU B 1 23 ? 0.396 -7.375 -0.333 1 96.25 23 LEU B O 1
ATOM 1425 N N . VAL B 1 24 ? 2.141 -6.191 -0.968 1 94.88 24 VAL B N 1
ATOM 1426 C CA . VAL B 1 24 ? 1.392 -4.938 -0.975 1 94.88 24 VAL B CA 1
ATOM 1427 C C . VAL B 1 24 ? 1.032 -4.559 -2.41 1 94.88 24 VAL B C 1
ATOM 1429 O O . VAL B 1 24 ? 1.903 -4.504 -3.281 1 94.88 24 VAL B O 1
ATOM 1432 N N . ASN B 1 25 ? -0.216 -4.297 -2.68 1 94.94 25 ASN B N 1
ATOM 1433 C CA . ASN B 1 25 ? -0.695 -3.889 -3.996 1 94.94 25 ASN B CA 1
ATOM 1434 C C . ASN B 1 25 ? -0.299 -2.451 -4.316 1 94.94 25 ASN B C 1
ATOM 1436 O O . ASN B 1 25 ? -0.689 -1.521 -3.607 1 94.94 25 ASN B O 1
ATOM 1440 N N . LEU B 1 26 ? 0.444 -2.26 -5.391 1 92.94 26 LEU B N 1
ATOM 1441 C CA . LEU B 1 26 ? 0.968 -0.941 -5.727 1 92.94 26 LEU B CA 1
ATOM 1442 C C . LEU B 1 26 ? 0.141 -0.293 -6.832 1 92.94 26 LEU B C 1
ATOM 1444 O O . LEU B 1 26 ? 0.412 0.841 -7.234 1 92.94 26 LEU B O 1
ATOM 1448 N N . ASN B 1 27 ? -0.843 -0.967 -7.281 1 90.19 27 ASN B N 1
ATOM 1449 C CA . ASN B 1 27 ? -1.649 -0.411 -8.367 1 90.19 27 ASN B CA 1
ATOM 1450 C C . ASN B 1 27 ? -2.344 0.879 -7.941 1 90.19 27 ASN B C 1
ATOM 1452 O O . ASN B 1 27 ? -2.795 1.001 -6.801 1 90.19 27 ASN B O 1
ATOM 1456 N N . GLU B 1 28 ? -2.383 1.896 -8.789 1 78.12 28 GLU B N 1
ATOM 1457 C CA . GLU B 1 28 ? -2.984 3.197 -8.523 1 78.12 28 GLU B CA 1
ATOM 1458 C C . GLU B 1 28 ? -4.496 3.082 -8.336 1 78.12 28 GLU B C 1
ATOM 1460 O O . GLU B 1 28 ? -5.074 3.738 -7.469 1 78.12 28 GLU B O 1
ATOM 1465 N N . ASP B 1 29 ? -5.086 2.375 -9.125 1 75.88 29 ASP B N 1
ATOM 1466 C CA . ASP B 1 29 ? -6.531 2.17 -9.07 1 75.88 29 ASP B CA 1
ATOM 1467 C C . ASP B 1 29 ? -6.871 0.682 -9.047 1 75.88 29 ASP B C 1
ATOM 1469 O O . ASP B 1 29 ? -7.348 0.13 -10.039 1 75.88 29 ASP B O 1
ATOM 1473 N N . PRO B 1 30 ? -6.609 0.208 -7.805 1 67.25 30 PRO B N 1
ATOM 1474 C CA . PRO B 1 30 ? -6.922 -1.224 -7.785 1 67.25 30 PRO B CA 1
ATOM 1475 C C . PRO B 1 30 ? -8.398 -1.51 -8.023 1 67.25 30 PRO B C 1
ATOM 1477 O O . PRO B 1 30 ? -9.258 -0.701 -7.652 1 67.25 30 PRO B O 1
ATOM 1480 N N . SER B 1 31 ? -8.578 -2.547 -8.734 1 67 31 SER B N 1
ATOM 1481 C CA . SER B 1 31 ? -9.969 -2.973 -8.859 1 67 31 SER B CA 1
ATOM 1482 C C . SER B 1 31 ? -10.617 -3.16 -7.496 1 67 31 SER B C 1
ATOM 1484 O O . SER B 1 31 ? -9.93 -3.354 -6.496 1 67 31 SER B O 1
ATOM 1486 N N . MET B 1 32 ? -11.852 -2.982 -7.434 1 66.06 32 MET B N 1
ATOM 1487 C CA . MET B 1 32 ? -12.625 -3.096 -6.199 1 66.06 32 MET B CA 1
ATOM 1488 C C . MET B 1 32 ? -12.477 -4.488 -5.594 1 66.06 32 MET B C 1
ATOM 1490 O O . MET B 1 32 ? -12.695 -4.672 -4.395 1 66.06 32 MET B O 1
ATOM 1494 N N . SER B 1 33 ? -12.117 -5.379 -6.41 1 70.12 33 SER B N 1
ATOM 1495 C CA . SER B 1 33 ? -12.047 -6.758 -5.941 1 70.12 33 SER B CA 1
ATOM 1496 C C . SER B 1 33 ? -10.648 -7.102 -5.438 1 70.12 33 SER B C 1
ATOM 1498 O O . SER B 1 33 ? -10.445 -8.133 -4.797 1 70.12 33 SER B O 1
ATOM 1500 N N . GLU B 1 34 ? -9.805 -6.168 -5.637 1 83 34 GLU B N 1
ATOM 1501 C CA . GLU B 1 34 ? -8.438 -6.465 -5.227 1 83 34 GLU B CA 1
ATOM 1502 C C . GLU B 1 34 ? -8.156 -5.953 -3.814 1 83 34 GLU B C 1
ATOM 1504 O O . GLU B 1 34 ? -8.633 -4.883 -3.432 1 83 34 GLU B O 1
ATOM 1509 N N . CYS B 1 35 ? -7.418 -6.793 -3.205 1 90.69 35 CYS B N 1
ATOM 1510 C CA . CYS B 1 35 ? -6.984 -6.438 -1.858 1 90.69 35 CYS B CA 1
ATOM 1511 C C . CYS B 1 35 ? -5.797 -5.48 -1.902 1 90.69 35 CYS B C 1
ATOM 1513 O O . CYS B 1 35 ? -5.023 -5.488 -2.861 1 90.69 35 CYS B O 1
ATOM 1515 N N . LEU B 1 36 ? -5.715 -4.746 -0.877 1 91.5 36 LEU B N 1
ATOM 1516 C CA . LEU B 1 36 ? -4.543 -3.895 -0.689 1 91.5 36 LEU B CA 1
ATOM 1517 C C . LEU B 1 36 ? -3.322 -4.723 -0.306 1 91.5 36 LEU B C 1
ATOM 1519 O O . LEU B 1 36 ? -2.203 -4.414 -0.717 1 91.5 36 LEU B O 1
ATOM 1523 N N . LEU B 1 37 ? -3.562 -5.691 0.436 1 93.69 37 LEU B N 1
ATOM 1524 C CA . LEU B 1 37 ? -2.496 -6.535 0.968 1 93.69 37 LEU B CA 1
ATOM 1525 C C . LEU B 1 37 ? -2.893 -8.008 0.922 1 93.69 37 LEU B C 1
ATOM 1527 O O . LEU B 1 37 ? -4.031 -8.359 1.246 1 93.69 37 LEU B O 1
ATOM 1531 N N . TYR B 1 38 ? -1.921 -8.859 0.487 1 95.44 38 TYR B N 1
ATOM 1532 C CA . TYR B 1 38 ? -2.102 -10.305 0.523 1 95.44 38 TYR B CA 1
ATOM 1533 C C . TYR B 1 38 ? -1.056 -10.961 1.417 1 95.44 38 TYR B C 1
ATOM 1535 O O . TYR B 1 38 ? 0.145 -10.742 1.243 1 95.44 38 TYR B O 1
ATOM 1543 N N . TYR B 1 39 ? -1.489 -11.781 2.289 1 94 39 TYR B N 1
ATOM 1544 C CA . TYR B 1 39 ? -0.555 -12.531 3.121 1 94 39 TYR B CA 1
ATOM 1545 C C . TYR B 1 39 ? 0.025 -13.711 2.357 1 94 39 TYR B C 1
ATOM 1547 O O . TYR B 1 39 ? -0.673 -14.352 1.566 1 94 39 TYR B O 1
ATOM 1555 N N . ILE B 1 40 ? 1.26 -13.945 2.613 1 95.62 40 ILE B N 1
ATOM 1556 C CA . ILE B 1 40 ? 1.868 -15.188 2.16 1 95.62 40 ILE B CA 1
ATOM 1557 C C . ILE B 1 40 ? 1.998 -16.156 3.336 1 95.62 40 ILE B C 1
ATOM 1559 O O . ILE B 1 40 ? 2.863 -15.984 4.195 1 95.62 40 ILE B O 1
ATOM 1563 N N . LYS B 1 41 ? 1.199 -17.094 3.355 1 93.44 41 LYS B N 1
ATOM 1564 C CA . LYS B 1 41 ? 1.133 -18.016 4.48 1 93.44 41 LYS B CA 1
ATOM 1565 C C . LYS B 1 41 ? 2.258 -19.047 4.406 1 93.44 41 LYS B C 1
ATOM 1567 O O . LYS B 1 41 ? 2.939 -19.156 3.387 1 93.44 41 LYS B O 1
ATOM 1572 N N . ASP B 1 42 ? 2.369 -19.766 5.562 1 94.25 42 ASP B N 1
ATOM 1573 C CA . ASP B 1 42 ? 3.262 -20.922 5.52 1 94.25 42 ASP B CA 1
ATOM 1574 C C . ASP B 1 42 ? 2.787 -21.953 4.492 1 94.25 42 ASP B C 1
ATOM 1576 O O . ASP B 1 42 ? 1.587 -22.203 4.367 1 94.25 42 ASP B O 1
ATOM 1580 N N . GLY B 1 43 ? 3.758 -22.531 3.861 1 96.31 43 GLY B N 1
ATOM 1581 C CA . GLY B 1 43 ? 3.389 -23.438 2.773 1 96.31 43 GLY B CA 1
ATOM 1582 C C . GLY B 1 43 ? 3.158 -22.703 1.46 1 96.31 43 GLY B C 1
ATOM 1583 O O . GLY B 1 43 ? 3.924 -21.812 1.095 1 96.31 43 GLY B O 1
ATOM 1584 N N . PHE B 1 44 ? 2.127 -23.156 0.71 1 96.75 44 PHE B N 1
ATOM 1585 C CA . PHE B 1 44 ? 1.918 -22.609 -0.631 1 96.75 44 PHE B CA 1
ATOM 1586 C C . PHE B 1 44 ? 0.749 -21.641 -0.65 1 96.75 44 PHE B C 1
ATOM 1588 O O . PHE B 1 44 ? -0.308 -21.922 -0.08 1 96.75 44 PHE B O 1
ATOM 1595 N N . THR B 1 45 ? 0.984 -20.484 -1.167 1 96.69 45 THR B N 1
ATOM 1596 C CA . THR B 1 45 ? -0.053 -19.547 -1.553 1 96.69 45 THR B CA 1
ATOM 1597 C C . THR B 1 45 ? -0.231 -19.516 -3.068 1 96.69 45 THR B C 1
ATOM 1599 O O . THR B 1 45 ? 0.644 -19.047 -3.795 1 96.69 45 THR B O 1
ATOM 1602 N N . LYS B 1 46 ? -1.354 -19.969 -3.506 1 97.44 46 LYS B N 1
ATOM 1603 C CA . LYS B 1 46 ? -1.603 -20.109 -4.938 1 97.44 46 LYS B CA 1
ATOM 1604 C C . LYS B 1 46 ? -2.24 -18.828 -5.504 1 97.44 46 LYS B C 1
ATOM 1606 O O . LYS B 1 46 ? -3.137 -18.25 -4.887 1 97.44 46 LYS B O 1
ATOM 1611 N N . VAL B 1 47 ? -1.735 -18.484 -6.652 1 97.56 47 VAL B N 1
ATOM 1612 C CA . VAL B 1 47 ? -2.244 -17.281 -7.301 1 97.56 47 VAL B CA 1
ATOM 1613 C C . VAL B 1 47 ? -2.789 -17.625 -8.68 1 97.56 47 VAL B C 1
ATOM 1615 O O . VAL B 1 47 ? -2.119 -18.297 -9.469 1 97.56 47 VAL B O 1
ATOM 1618 N N . GLY B 1 48 ? -3.926 -17.141 -8.977 1 97.38 48 GLY B N 1
ATOM 1619 C CA . GLY B 1 48 ? -4.57 -17.344 -10.266 1 97.38 48 GLY B CA 1
ATOM 1620 C C . GLY B 1 48 ? -5.906 -16.625 -10.383 1 97.38 48 GLY B C 1
ATOM 1621 O O . GLY B 1 48 ? -6.133 -15.609 -9.734 1 97.38 48 GLY B O 1
ATOM 1622 N N . THR B 1 49 ? -6.707 -17.141 -11.305 1 95.75 49 THR B N 1
ATOM 1623 C CA . THR B 1 49 ? -8.023 -16.547 -11.5 1 95.75 49 THR B CA 1
ATOM 1624 C C . THR B 1 49 ? -9.102 -17.375 -10.805 1 95.75 49 THR B C 1
ATOM 1626 O O . THR B 1 49 ? -8.836 -18.5 -10.359 1 95.75 49 THR B O 1
ATOM 1629 N N . ALA B 1 50 ? -10.273 -16.766 -10.672 1 93 50 ALA B N 1
ATOM 1630 C CA . ALA B 1 50 ? -11.414 -17.469 -10.094 1 93 50 ALA B CA 1
ATOM 1631 C C . ALA B 1 50 ? -11.852 -18.625 -10.977 1 93 50 ALA B C 1
ATOM 1633 O O . ALA B 1 50 ? -12.57 -19.516 -10.523 1 93 50 ALA B O 1
ATOM 1634 N N . GLU B 1 51 ? -11.43 -18.641 -12.18 1 93.69 51 GLU B N 1
ATOM 1635 C CA . GLU B 1 51 ? -11.859 -19.625 -13.164 1 93.69 51 GLU B CA 1
ATOM 1636 C C . GLU B 1 51 ? -11.094 -20.938 -12.992 1 93.69 51 GLU B C 1
ATOM 1638 O O . GLU B 1 51 ? -11.43 -21.953 -13.617 1 93.69 51 GLU B O 1
ATOM 1643 N N . SER B 1 52 ? -10.094 -20.906 -12.211 1 94.44 52 SER B N 1
ATOM 1644 C CA . SER B 1 52 ? -9.281 -22.109 -12.023 1 94.44 52 SER B CA 1
ATOM 1645 C C . SER B 1 52 ? -10.102 -23.25 -11.422 1 94.44 52 SER B C 1
ATOM 1647 O O . SER B 1 52 ? -10.984 -23.016 -10.594 1 94.44 52 SER B O 1
ATOM 1649 N N . ASN B 1 53 ? -9.773 -24.453 -11.789 1 94.88 53 ASN B N 1
ATOM 1650 C CA . ASN B 1 53 ? -10.398 -25.625 -11.195 1 94.88 53 ASN B CA 1
ATOM 1651 C C . ASN B 1 53 ? -9.844 -25.906 -9.805 1 94.88 53 ASN B C 1
ATOM 1653 O O . ASN B 1 53 ? -10.445 -26.656 -9.031 1 94.88 53 ASN B O 1
ATOM 1657 N N . ILE B 1 54 ? -8.727 -25.453 -9.57 1 94 54 ILE B N 1
ATOM 1658 C CA . ILE B 1 54 ? -8.094 -25.547 -8.258 1 94 54 ILE B CA 1
ATOM 1659 C C . ILE B 1 54 ? -8.281 -24.234 -7.496 1 94 54 ILE B C 1
ATOM 1661 O O . ILE B 1 54 ? -8.023 -23.156 -8.031 1 94 54 ILE B O 1
ATOM 1665 N N . PRO B 1 55 ? -8.789 -24.344 -6.344 1 93.44 55 PRO B N 1
ATOM 1666 C CA . PRO B 1 55 ? -8.969 -23.109 -5.578 1 93.44 55 PRO B CA 1
ATOM 1667 C C . PRO B 1 55 ? -7.676 -22.297 -5.469 1 93.44 55 PRO B C 1
ATOM 1669 O O . PRO B 1 55 ? -6.617 -22.844 -5.168 1 93.44 55 PRO B O 1
ATOM 1672 N N . GLN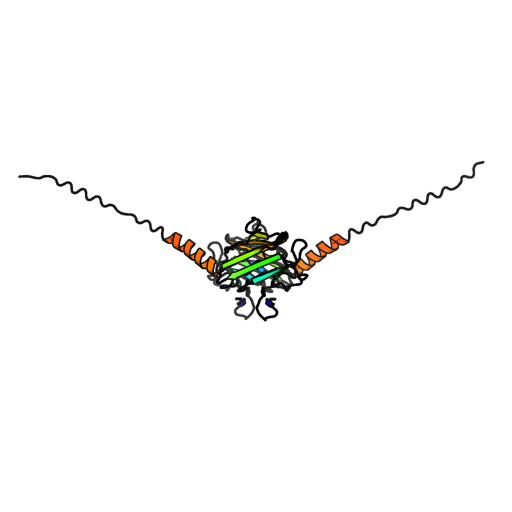 B 1 56 ? -7.758 -21.078 -5.719 1 95.06 56 GLN B N 1
ATOM 1673 C CA . GLN B 1 56 ? -6.629 -20.172 -5.609 1 95.06 56 GLN B CA 1
ATOM 1674 C C . GLN B 1 56 ? -6.715 -19.344 -4.328 1 95.06 56 GLN B C 1
ATOM 1676 O O . GLN B 1 56 ? -7.797 -18.891 -3.943 1 95.06 56 GLN B O 1
ATOM 1681 N N . ASP B 1 57 ? -5.594 -19.172 -3.662 1 94.75 57 ASP B N 1
ATOM 1682 C CA . ASP B 1 57 ? -5.551 -18.359 -2.449 1 94.75 57 ASP B CA 1
ATOM 1683 C C . ASP B 1 57 ? -5.703 -16.875 -2.777 1 94.75 57 ASP B C 1
ATOM 1685 O O . ASP B 1 57 ? -6.391 -16.141 -2.064 1 94.75 57 ASP B O 1
ATOM 1689 N N . ILE B 1 58 ? -5.039 -16.438 -3.693 1 95 58 ILE B N 1
ATOM 1690 C CA . ILE B 1 58 ? -5.141 -15.078 -4.219 1 95 58 ILE B CA 1
ATOM 1691 C C . ILE B 1 58 ? -5.742 -15.117 -5.621 1 95 58 ILE B C 1
ATOM 1693 O O . ILE B 1 58 ? -5.176 -15.719 -6.535 1 95 58 ILE B O 1
ATOM 1697 N N . GLN B 1 59 ? -6.867 -14.484 -5.73 1 93.94 59 GLN B N 1
ATOM 1698 C CA . GLN B 1 59 ? -7.543 -14.445 -7.023 1 93.94 59 GLN B CA 1
ATOM 1699 C C . GLN B 1 59 ? -7.402 -13.07 -7.668 1 93.94 59 GLN B C 1
ATOM 1701 O O . GLN B 1 59 ? -7.773 -12.055 -7.074 1 93.94 59 GLN B O 1
ATOM 1706 N N . LEU B 1 60 ? -6.871 -13.062 -8.812 1 93.56 60 LEU B N 1
ATOM 1707 C CA . LEU B 1 60 ? -6.684 -11.828 -9.578 1 93.56 60 LEU B CA 1
ATOM 1708 C C . LEU B 1 60 ? -7.5 -11.867 -10.867 1 93.56 60 LEU B C 1
ATOM 1710 O O . LEU B 1 60 ? -7.809 -12.938 -11.383 1 93.56 60 LEU B O 1
ATOM 1714 N N . CYS B 1 61 ? -7.824 -10.648 -11.273 1 90.62 61 CYS B N 1
ATOM 1715 C CA . CYS B 1 61 ? -8.523 -10.523 -12.555 1 90.62 61 CYS B CA 1
ATOM 1716 C C . CYS B 1 61 ? -7.602 -9.945 -13.625 1 90.62 61 CYS B C 1
ATOM 1718 O O . CYS B 1 61 ? -6.664 -9.211 -13.312 1 90.62 61 CYS B O 1
ATOM 1720 N N . GLY B 1 62 ? -7.852 -10.312 -14.852 1 90.19 62 GLY B N 1
ATOM 1721 C CA . GLY B 1 62 ? -7.074 -9.797 -15.961 1 90.19 62 GLY B CA 1
ATOM 1722 C C . GLY B 1 62 ? -6.824 -10.828 -17.047 1 90.19 62 GLY B C 1
ATOM 1723 O O . GLY B 1 62 ? -6.68 -12.016 -16.75 1 90.19 62 GLY B O 1
ATOM 1724 N N . SER B 1 63 ? -6.645 -10.344 -18.281 1 93.25 63 SER B N 1
ATOM 1725 C CA . SER B 1 63 ? -6.508 -11.234 -19.422 1 93.25 63 SER B CA 1
ATOM 1726 C C . SER B 1 63 ? -5.152 -11.938 -19.422 1 93.25 63 SER B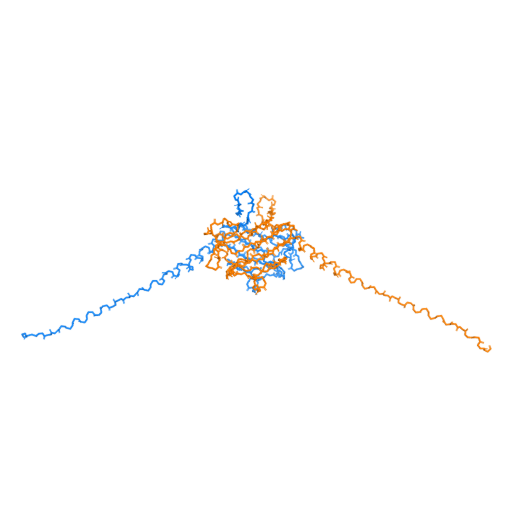 C 1
ATOM 1728 O O . SER B 1 63 ? -4.984 -12.977 -20.062 1 93.25 63 SER B O 1
ATOM 1730 N N . HIS B 1 64 ? -4.195 -11.406 -18.719 1 97.19 64 HIS B N 1
ATOM 1731 C CA . HIS B 1 64 ? -2.85 -11.969 -18.766 1 97.19 64 HIS B CA 1
ATOM 1732 C C . HIS B 1 64 ? -2.549 -12.758 -17.5 1 97.19 64 HIS B C 1
ATOM 1734 O O . HIS B 1 64 ? -1.388 -13.055 -17.203 1 97.19 64 HIS B O 1
ATOM 1740 N N . ILE B 1 65 ? -3.574 -13.023 -16.734 1 97.44 65 ILE B N 1
ATOM 1741 C CA . ILE B 1 65 ? -3.455 -13.906 -15.57 1 97.44 65 ILE B CA 1
ATOM 1742 C C . ILE B 1 65 ? -4.016 -15.281 -15.906 1 97.44 65 ILE B C 1
ATOM 1744 O O . ILE B 1 65 ? -5.18 -15.406 -16.297 1 97.44 65 ILE B O 1
ATOM 1748 N N . MET B 1 66 ? -3.232 -16.266 -15.75 1 97.94 66 MET B N 1
ATOM 1749 C CA . MET B 1 66 ? -3.668 -17.641 -16.016 1 97.94 66 MET B CA 1
ATOM 1750 C C . MET B 1 66 ? -4.512 -18.172 -14.859 1 97.94 66 MET B C 1
ATOM 1752 O O . MET B 1 66 ? -4.379 -17.719 -13.727 1 97.94 66 MET B O 1
ATOM 1756 N N . PRO B 1 67 ? -5.391 -19.172 -15.133 1 97.62 67 PRO B N 1
ATOM 1757 C CA . PRO B 1 67 ? -6.172 -19.766 -14.047 1 97.62 67 PRO B CA 1
ATOM 1758 C C . PRO B 1 67 ? -5.301 -20.219 -12.875 1 97.62 67 PRO B C 1
ATOM 1760 O O . PRO B 1 67 ? -5.641 -19.969 -11.719 1 97.62 67 PRO B O 1
ATOM 1763 N N . GLU B 1 68 ? -4.285 -20.891 -13.195 1 97.94 68 GLU B N 1
ATOM 1764 C CA . GLU B 1 68 ? -3.16 -21.125 -12.297 1 97.94 68 GLU B CA 1
ATOM 1765 C C . GLU B 1 68 ? -1.91 -20.391 -12.766 1 97.94 68 GLU B C 1
ATOM 1767 O O . GLU B 1 68 ? -1.25 -20.812 -13.719 1 97.94 68 GLU B O 1
ATOM 1772 N N . HIS B 1 69 ? -1.578 -19.328 -12.07 1 98.5 69 HIS B N 1
ATOM 1773 C CA . HIS B 1 69 ? -0.585 -18.406 -12.617 1 98.5 69 HIS B CA 1
ATOM 1774 C C . HIS B 1 69 ? 0.779 -18.625 -11.969 1 98.5 69 HIS B C 1
ATOM 1776 O O . HIS B 1 69 ? 1.797 -18.688 -12.664 1 98.5 69 HIS B O 1
ATOM 1782 N N . CYS B 1 70 ? 0.827 -18.688 -10.648 1 98.75 70 CYS B N 1
ATOM 1783 C CA . CYS B 1 70 ? 2.051 -18.953 -9.898 1 98.75 70 CYS B CA 1
ATOM 1784 C C . CYS B 1 70 ? 1.733 -19.359 -8.469 1 98.75 70 CYS B C 1
ATOM 1786 O O . CYS B 1 70 ? 0.567 -19.406 -8.07 1 98.75 70 CYS B O 1
ATOM 1788 N N . GLN B 1 71 ? 2.77 -19.688 -7.715 1 98.56 71 GLN B N 1
ATOM 1789 C CA . GLN B 1 71 ? 2.664 -19.969 -6.289 1 98.56 71 GLN B CA 1
ATOM 1790 C C . GLN B 1 71 ? 3.812 -19.344 -5.512 1 98.56 71 GLN B C 1
ATOM 1792 O O . GLN B 1 71 ? 4.945 -19.281 -6 1 98.56 71 GLN B O 1
ATOM 1797 N N . PHE B 1 72 ? 3.469 -18.891 -4.383 1 98.44 72 PHE B N 1
ATOM 1798 C CA . PHE B 1 72 ? 4.488 -18.5 -3.418 1 98.44 72 PHE B CA 1
ATOM 1799 C C . PHE B 1 72 ? 4.668 -19.578 -2.355 1 98.44 72 PHE B C 1
ATOM 1801 O O . PHE B 1 72 ? 3.699 -19.984 -1.71 1 98.44 72 PHE B O 1
ATOM 1808 N N . GLU B 1 73 ? 5.859 -19.969 -2.25 1 98.44 73 GLU B N 1
ATOM 18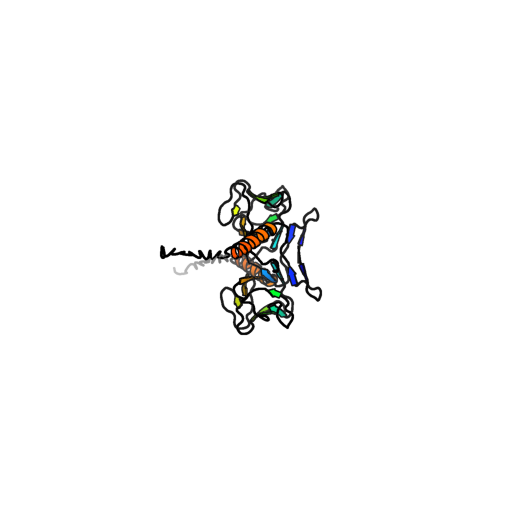09 C CA . GLU B 1 73 ? 6.184 -20.953 -1.212 1 98.44 73 GLU B CA 1
ATOM 1810 C C . GLU B 1 73 ? 6.91 -20.281 -0.043 1 98.44 73 GLU B C 1
ATOM 1812 O O . GLU B 1 73 ? 7.961 -19.672 -0.227 1 98.44 73 GLU B O 1
ATOM 1817 N N . ASN B 1 74 ? 6.316 -20.422 1.12 1 97.25 74 ASN B N 1
ATOM 1818 C CA . ASN B 1 74 ? 6.941 -19.906 2.332 1 97.25 74 ASN B CA 1
ATOM 1819 C C . ASN B 1 74 ? 7.418 -21.031 3.244 1 97.25 74 ASN B C 1
ATOM 1821 O O . ASN B 1 74 ? 6.605 -21.75 3.834 1 97.25 74 ASN B O 1
ATOM 1825 N N . GLN B 1 75 ? 8.633 -21.188 3.268 1 96.81 75 GLN B N 1
ATOM 1826 C CA . GLN B 1 75 ? 9.242 -22.172 4.164 1 96.81 75 GLN B CA 1
ATOM 1827 C C . GLN B 1 75 ? 10.141 -21.484 5.195 1 96.81 75 GLN B C 1
ATOM 1829 O O . GLN B 1 75 ? 11.258 -21.078 4.875 1 96.81 75 GLN B O 1
ATOM 1834 N N . GLU B 1 76 ? 9.672 -21.359 6.434 1 92.5 76 GLU B N 1
ATOM 1835 C CA . GLU B 1 76 ? 10.422 -20.766 7.539 1 92.5 76 GLU B CA 1
ATOM 1836 C C . GLU B 1 76 ? 10.938 -19.375 7.18 1 92.5 76 GLU B C 1
ATOM 1838 O O . GLU B 1 76 ? 12.102 -19.062 7.402 1 92.5 76 GLU B O 1
ATOM 1843 N N . GLY B 1 77 ? 10.133 -18.703 6.496 1 92 77 GLY B N 1
ATOM 1844 C CA . GLY B 1 77 ? 10.477 -17.312 6.23 1 92 77 GLY B CA 1
ATOM 1845 C C . GLY B 1 77 ? 11.164 -17.109 4.895 1 92 77 GLY B C 1
ATOM 1846 O O . GLY B 1 77 ? 11.414 -15.984 4.48 1 92 77 GLY B O 1
ATOM 1847 N N . VAL B 1 78 ? 11.539 -18.203 4.293 1 96.44 78 VAL B N 1
ATOM 1848 C CA . VAL B 1 78 ? 12.102 -18.094 2.947 1 96.44 78 VAL B CA 1
ATOM 1849 C C . VAL B 1 78 ? 10.992 -18.25 1.912 1 96.44 78 VAL B C 1
ATOM 1851 O O . VAL B 1 78 ? 10.352 -19.297 1.823 1 96.44 78 VAL B O 1
ATOM 1854 N N . VAL B 1 79 ? 10.789 -17.172 1.122 1 98.12 79 VAL B N 1
ATOM 1855 C CA . VAL B 1 79 ? 9.688 -17.188 0.172 1 98.12 79 VAL B CA 1
ATOM 1856 C C . VAL B 1 79 ? 10.219 -17.359 -1.246 1 98.12 79 VAL B C 1
ATOM 1858 O O . VAL B 1 79 ? 11.102 -16.609 -1.683 1 98.12 79 VAL B O 1
ATOM 1861 N N . VAL B 1 80 ? 9.68 -18.328 -1.949 1 98.81 80 VAL B N 1
ATOM 1862 C CA . VAL B 1 80 ? 10.07 -18.641 -3.32 1 98.81 80 VAL B CA 1
ATOM 1863 C C . VAL B 1 80 ? 8.875 -18.469 -4.25 1 98.81 80 VAL B C 1
ATOM 1865 O O . VAL B 1 80 ? 7.781 -18.953 -3.959 1 98.81 80 VAL B O 1
ATOM 1868 N N . LEU B 1 81 ? 9.078 -17.75 -5.305 1 98.81 81 LEU B N 1
ATOM 1869 C CA . LEU B 1 81 ? 8.078 -17.625 -6.359 1 98.81 81 LEU B CA 1
ATOM 1870 C C . LEU B 1 81 ? 8.234 -18.734 -7.391 1 98.81 81 LEU B C 1
ATOM 1872 O O . LEU B 1 81 ? 9.312 -18.906 -7.969 1 98.81 81 LEU B O 1
ATOM 1876 N N . HIS B 1 82 ? 7.223 -19.5 -7.547 1 98.81 82 HIS B N 1
ATOM 1877 C CA . HIS B 1 82 ? 7.168 -20.547 -8.562 1 98.81 82 HIS B CA 1
ATOM 1878 C C . HIS B 1 82 ? 6.223 -20.172 -9.695 1 98.81 82 HIS B C 1
ATOM 1880 O O . HIS B 1 82 ? 5.008 -20.359 -9.578 1 98.81 82 HIS B O 1
ATOM 1886 N N . PRO B 1 83 ? 6.738 -19.734 -10.797 1 98.69 83 PRO B N 1
ATOM 1887 C CA . PRO B 1 83 ? 5.848 -19.453 -11.922 1 98.69 83 PRO B CA 1
ATOM 1888 C C . PRO B 1 83 ? 5.348 -20.719 -12.617 1 98.69 83 PRO B C 1
ATOM 1890 O O . PRO B 1 83 ? 6.09 -21.688 -12.727 1 98.69 83 PRO B O 1
ATOM 1893 N N . VAL B 1 84 ? 4.113 -20.703 -13.016 1 97.88 84 VAL B N 1
ATOM 1894 C CA . VAL B 1 84 ? 3.633 -21.75 -13.898 1 97.88 84 VAL B CA 1
ATOM 1895 C C . VAL B 1 84 ? 4.195 -21.547 -15.305 1 97.88 84 VAL B C 1
ATOM 1897 O O . VAL B 1 84 ? 4.5 -20.422 -15.703 1 97.88 84 VAL B O 1
ATOM 1900 N N . THR B 1 85 ? 4.352 -22.656 -15.992 1 97.12 85 THR B N 1
ATOM 1901 C CA . THR B 1 85 ? 4.891 -22.578 -17.344 1 97.12 85 THR B CA 1
ATOM 1902 C C . THR B 1 85 ? 4.09 -21.594 -18.188 1 97.12 85 THR B C 1
ATOM 1904 O O . THR B 1 85 ? 2.857 -21.609 -18.172 1 97.12 85 THR B O 1
ATOM 1907 N N . LYS B 1 86 ? 4.766 -20.609 -18.828 1 96.56 86 LYS B N 1
ATOM 1908 C CA . LYS B 1 86 ? 4.234 -19.641 -19.766 1 96.56 86 LYS B CA 1
ATOM 1909 C C . LYS B 1 86 ? 3.578 -18.469 -19.047 1 96.56 86 LYS B C 1
ATOM 1911 O O . LYS B 1 86 ? 3.125 -17.516 -19.672 1 96.56 86 LYS B O 1
ATOM 1916 N N . ALA B 1 87 ? 3.43 -18.594 -17.734 1 98.25 87 ALA B N 1
ATOM 1917 C CA . ALA B 1 87 ? 2.863 -17.469 -16.984 1 98.25 87 ALA B CA 1
ATOM 1918 C C . ALA B 1 87 ? 3.811 -16.266 -16.984 1 98.25 87 ALA B C 1
ATOM 1920 O O . ALA B 1 87 ? 5.027 -16.438 -16.844 1 98.25 87 ALA B O 1
ATOM 1921 N N . MET B 1 88 ? 3.283 -15.141 -17.109 1 98.5 88 MET B N 1
ATOM 1922 C CA . MET B 1 88 ? 4.07 -13.914 -17.094 1 98.5 88 MET B CA 1
ATOM 1923 C C . MET B 1 88 ? 4.316 -13.438 -15.664 1 98.5 88 MET B C 1
ATOM 1925 O O . MET B 1 88 ? 3.426 -12.859 -15.039 1 98.5 88 MET B O 1
ATOM 1929 N N . CYS B 1 89 ? 5.488 -13.633 -15.188 1 98.69 89 CYS B N 1
ATOM 1930 C CA . CYS B 1 89 ? 5.93 -13.188 -13.875 1 98.69 89 CYS B CA 1
ATOM 1931 C C . CYS B 1 89 ? 7.238 -12.414 -13.977 1 98.69 89 CYS B C 1
ATOM 1933 O O . CYS B 1 89 ? 8.164 -12.836 -14.664 1 98.69 89 CYS B O 1
ATOM 1935 N N . TYR B 1 90 ? 7.277 -11.32 -13.289 1 98.69 90 TYR B N 1
ATOM 1936 C CA . TYR B 1 90 ? 8.484 -10.5 -13.273 1 98.69 90 TYR B CA 1
ATOM 1937 C C . TYR B 1 90 ? 8.844 -10.086 -11.852 1 98.69 90 TYR B C 1
ATOM 1939 O O . TYR B 1 90 ? 7.957 -9.789 -11.047 1 98.69 90 TYR B O 1
ATOM 1947 N N . VAL B 1 91 ? 10.125 -10.039 -11.57 1 98.62 91 VAL B N 1
ATOM 1948 C CA . VAL B 1 91 ? 10.648 -9.539 -10.305 1 98.62 91 VAL B CA 1
ATOM 1949 C C . VAL B 1 91 ? 11.719 -8.484 -10.57 1 98.62 91 VAL B C 1
ATOM 1951 O O . VAL B 1 91 ? 12.727 -8.758 -11.227 1 98.62 91 VAL B O 1
ATOM 1954 N N . ASN B 1 92 ? 11.43 -7.309 -10.094 1 97.44 92 ASN B N 1
ATOM 1955 C CA . ASN B 1 92 ? 12.312 -6.172 -10.336 1 97.44 92 ASN B CA 1
ATOM 1956 C C . ASN B 1 92 ? 12.664 -6.035 -11.812 1 97.44 92 ASN B C 1
ATOM 1958 O O . ASN B 1 92 ? 13.828 -5.879 -12.172 1 97.44 92 ASN B O 1
ATOM 1962 N N . GLY B 1 93 ? 11.641 -6.219 -12.602 1 96.62 93 GLY B N 1
ATOM 1963 C CA . GLY B 1 93 ? 11.789 -5.977 -14.023 1 96.62 93 GLY B CA 1
ATOM 1964 C C . GLY B 1 93 ? 12.305 -7.184 -14.789 1 96.62 93 GLY B C 1
ATOM 1965 O O . GLY B 1 93 ? 12.336 -7.18 -16.016 1 96.62 93 GLY B O 1
ATOM 1966 N N . LYS B 1 94 ? 12.711 -8.18 -14.094 1 97.5 94 LYS B N 1
ATOM 1967 C CA . LYS B 1 94 ? 13.234 -9.383 -14.734 1 97.5 94 LYS B CA 1
ATOM 1968 C C . LYS B 1 94 ? 12.164 -10.469 -14.805 1 97.5 94 LYS B C 1
ATOM 1970 O O . LYS B 1 94 ? 11.484 -10.742 -13.82 1 97.5 94 LYS B O 1
ATOM 1975 N N . GLU B 1 95 ? 12.133 -11.078 -15.969 1 98.25 95 GLU B N 1
ATOM 1976 C CA . GLU B 1 95 ? 11.203 -12.188 -16.125 1 98.25 95 GLU B CA 1
ATOM 1977 C C . GLU B 1 95 ? 11.633 -13.398 -15.305 1 98.25 95 GLU B C 1
ATOM 1979 O O . GLU B 1 95 ? 12.82 -13.727 -15.258 1 98.25 95 GLU B O 1
ATOM 1984 N N . VAL B 1 96 ? 10.703 -13.992 -14.695 1 98.5 96 VAL B N 1
ATOM 1985 C CA . VAL B 1 96 ? 10.961 -15.172 -13.875 1 98.5 96 VAL B CA 1
ATOM 1986 C C . VAL B 1 96 ? 10.32 -16.406 -14.523 1 98.5 96 VAL B C 1
ATOM 1988 O O . VAL B 1 96 ? 9.094 -16.5 -14.609 1 98.5 96 VAL B O 1
ATOM 1991 N N . VAL B 1 97 ? 11.094 -17.344 -14.945 1 98.06 97 VAL B N 1
ATOM 1992 C CA . VAL B 1 97 ? 10.578 -18.547 -15.617 1 98.06 97 VAL B CA 1
ATOM 1993 C C . VAL B 1 97 ? 10.914 -19.781 -14.789 1 98.06 97 VAL B C 1
ATOM 1995 O O . VAL B 1 97 ? 10.453 -20.891 -15.102 1 98.06 97 VAL B O 1
ATOM 1998 N N . GLU B 1 98 ? 11.797 -19.609 -13.797 1 98.25 98 GLU B N 1
ATOM 1999 C CA . GLU B 1 98 ? 12.148 -20.641 -12.836 1 98.25 98 GLU B CA 1
ATOM 2000 C C . GLU B 1 98 ? 11.961 -20.156 -11.398 1 98.25 98 GLU B C 1
ATOM 2002 O O . GLU B 1 98 ? 11.906 -18.953 -11.156 1 98.25 98 GLU B O 1
ATOM 2007 N N . PRO B 1 99 ? 11.82 -21.109 -10.469 1 98.5 99 PRO B N 1
ATOM 2008 C CA . PRO B 1 99 ? 11.656 -20.688 -9.078 1 98.5 99 PRO B CA 1
ATOM 2009 C C . PRO B 1 99 ? 12.727 -19.703 -8.633 1 98.5 99 PRO B C 1
ATOM 2011 O O . PRO B 1 99 ? 13.898 -19.844 -8.992 1 98.5 99 PRO B O 1
ATOM 2014 N N . MET B 1 100 ? 12.305 -18.766 -7.809 1 98.25 100 MET B N 1
ATOM 2015 C CA . MET B 1 100 ? 13.203 -17.703 -7.398 1 98.25 100 MET B CA 1
ATOM 2016 C C . MET B 1 100 ? 12.906 -17.266 -5.969 1 98.25 100 MET B C 1
ATOM 2018 O O . MET B 1 100 ? 11.75 -17.047 -5.609 1 98.25 100 MET B O 1
ATOM 2022 N N . VAL B 1 101 ? 13.969 -17.094 -5.219 1 98.25 101 VAL B N 1
ATOM 2023 C CA . VAL B 1 101 ? 13.82 -16.578 -3.863 1 98.25 101 VAL B CA 1
ATOM 2024 C C . VAL B 1 101 ? 13.555 -15.07 -3.91 1 98.25 101 VAL B C 1
ATOM 2026 O O . VAL B 1 101 ? 14.242 -14.336 -4.621 1 98.25 101 VAL B O 1
ATOM 2029 N N . LEU B 1 102 ? 12.602 -14.656 -3.158 1 97.75 102 LEU B N 1
ATOM 2030 C CA . LEU B 1 102 ? 12.266 -13.234 -3.115 1 97.75 102 LEU B CA 1
ATOM 2031 C C . LEU B 1 102 ? 12.977 -12.547 -1.949 1 97.75 102 LEU B C 1
ATOM 2033 O O . LEU B 1 102 ? 13.094 -13.125 -0.865 1 97.75 102 LEU B O 1
ATOM 2037 N N . LYS B 1 103 ? 13.336 -11.375 -2.17 1 95.06 103 LYS B N 1
ATOM 2038 C CA . LYS B 1 103 ? 13.867 -10.492 -1.137 1 95.06 103 LYS B CA 1
ATOM 2039 C C . LYS B 1 103 ? 12.891 -9.367 -0.815 1 95.06 103 LYS B C 1
ATOM 2041 O O . LYS B 1 103 ? 12.18 -8.883 -1.698 1 95.06 103 LYS B O 1
ATOM 2046 N N . THR B 1 104 ? 12.938 -8.992 0.46 1 94.19 104 THR B N 1
ATOM 2047 C CA . THR B 1 104 ? 12.062 -7.898 0.853 1 94.19 104 THR B CA 1
ATOM 2048 C C . THR B 1 104 ? 12.32 -6.664 -0.007 1 94.19 104 THR B C 1
ATOM 2050 O O . THR B 1 104 ? 13.469 -6.359 -0.335 1 94.19 104 THR B O 1
ATOM 2053 N N . GLY B 1 105 ? 11.242 -6.02 -0.367 1 93.12 105 GLY B N 1
ATOM 2054 C CA . GLY B 1 105 ? 11.359 -4.836 -1.201 1 93.12 105 GLY B CA 1
ATOM 2055 C C . GLY B 1 105 ? 11.227 -5.133 -2.684 1 93.12 105 GLY B C 1
ATOM 2056 O O . GLY B 1 105 ? 11.078 -4.219 -3.496 1 93.12 105 GLY B O 1
ATOM 2057 N N . SER B 1 106 ? 11.203 -6.402 -3.068 1 96.12 106 SER B N 1
ATOM 2058 C CA . SER B 1 106 ? 11.117 -6.77 -4.477 1 96.12 106 SER B CA 1
ATOM 2059 C C . SER B 1 106 ? 9.797 -6.328 -5.086 1 96.12 106 SER B C 1
ATOM 2061 O O . SER B 1 106 ? 8.742 -6.48 -4.465 1 96.12 106 SER B O 1
ATOM 2063 N N . ARG B 1 107 ? 9.914 -5.746 -6.25 1 96.69 107 ARG B N 1
ATOM 2064 C CA . ARG B 1 107 ? 8.719 -5.445 -7.031 1 96.69 107 ARG B CA 1
ATOM 2065 C C . ARG B 1 107 ? 8.281 -6.652 -7.855 1 96.69 107 ARG B C 1
ATOM 2067 O O . ARG B 1 107 ? 9.047 -7.141 -8.695 1 96.69 107 ARG B O 1
ATOM 2074 N N . VAL B 1 108 ? 7.121 -7.109 -7.66 1 98.31 108 VAL B N 1
ATOM 2075 C CA . VAL B 1 108 ? 6.594 -8.305 -8.305 1 98.31 108 VAL B CA 1
ATOM 2076 C C . VAL B 1 108 ? 5.469 -7.918 -9.266 1 98.31 108 VAL B C 1
ATOM 2078 O O . VAL B 1 108 ? 4.523 -7.227 -8.883 1 98.31 108 VAL B O 1
ATOM 2081 N N . ILE B 1 109 ? 5.594 -8.359 -10.469 1 98.19 109 ILE B N 1
ATOM 2082 C CA . ILE B 1 109 ? 4.555 -8.086 -11.453 1 98.19 109 ILE B CA 1
ATOM 2083 C C . ILE B 1 109 ? 3.98 -9.406 -11.969 1 98.19 109 ILE B C 1
ATOM 2085 O O . ILE B 1 109 ? 4.727 -10.297 -12.391 1 98.19 109 ILE B O 1
ATOM 2089 N N . LEU B 1 110 ? 2.723 -9.547 -11.875 1 98 110 LEU B N 1
ATOM 2090 C CA . LEU B 1 110 ? 2.004 -10.711 -12.398 1 98 110 LEU B CA 1
ATOM 2091 C C . LEU B 1 110 ? 1.112 -10.312 -13.57 1 98 110 LEU B C 1
ATOM 2093 O O . LEU B 1 110 ? 0.248 -9.445 -13.438 1 98 110 LEU B O 1
ATOM 2097 N N . GLY B 1 111 ? 1.28 -10.992 -14.641 1 97.31 111 GLY B N 1
ATOM 2098 C CA . GLY B 1 111 ? 0.641 -10.508 -15.859 1 97.31 111 GLY B CA 1
ATOM 2099 C C . GLY B 1 111 ? 1.186 -9.164 -16.328 1 97.31 111 GLY B C 1
ATOM 2100 O O . GLY B 1 111 ? 2.396 -8.945 -16.297 1 97.31 111 GLY B O 1
ATOM 2101 N N . LYS B 1 112 ? 0.324 -8.328 -16.781 1 94.25 112 LYS B N 1
ATOM 2102 C CA . LYS B 1 112 ? 0.765 -7.035 -17.297 1 94.25 112 LYS B CA 1
ATOM 2103 C C . LYS B 1 112 ? 0.25 -5.891 -16.438 1 94.25 112 LYS B C 1
ATOM 2105 O O . LYS B 1 112 ? 0.729 -4.758 -16.547 1 94.25 112 LYS B O 1
ATOM 2110 N N . ASN B 1 113 ? -0.62 -6.34 -15.469 1 91.31 113 ASN B N 1
ATOM 2111 C CA . ASN B 1 113 ? -1.334 -5.227 -14.859 1 91.31 113 ASN B CA 1
ATOM 2112 C C . ASN B 1 113 ? -1.274 -5.289 -13.336 1 91.31 113 ASN B C 1
ATOM 2114 O O . ASN B 1 113 ? -1.724 -4.367 -12.656 1 91.31 113 ASN B O 1
ATOM 2118 N N . HIS B 1 114 ? -0.867 -6.375 -12.766 1 95.69 114 HIS B N 1
ATOM 2119 C CA . HIS B 1 114 ? -0.82 -6.512 -11.312 1 95.69 114 HIS B CA 1
ATOM 2120 C C . HIS B 1 114 ? 0.592 -6.285 -10.781 1 95.69 114 HIS B C 1
ATOM 2122 O O . HIS B 1 114 ? 1.507 -7.055 -11.086 1 95.69 114 HIS B O 1
ATOM 2128 N N . VAL B 1 115 ? 0.754 -5.195 -10.047 1 96.38 115 VAL B N 1
ATOM 2129 C CA . VAL B 1 115 ? 2.066 -4.82 -9.523 1 96.38 115 VAL B CA 1
ATOM 2130 C C . VAL B 1 115 ? 2.039 -4.82 -8 1 96.38 115 VAL B C 1
ATOM 2132 O O . VAL B 1 115 ? 1.197 -4.156 -7.387 1 96.38 115 VAL B O 1
ATOM 2135 N N . PHE B 1 116 ? 3.01 -5.547 -7.398 1 97.12 116 PHE B N 1
ATOM 2136 C CA . PHE B 1 116 ? 3.088 -5.695 -5.953 1 97.12 116 PHE B CA 1
ATOM 2137 C C . PHE B 1 116 ? 4.496 -5.391 -5.449 1 97.12 116 PHE B C 1
ATOM 2139 O O . PHE B 1 116 ? 5.461 -5.453 -6.215 1 97.12 116 PHE B O 1
ATOM 2146 N N . ARG B 1 117 ? 4.551 -5.07 -4.203 1 96.31 117 ARG B N 1
ATOM 2147 C CA . ARG B 1 117 ? 5.812 -5.105 -3.473 1 96.31 117 ARG B CA 1
ATOM 2148 C C . ARG B 1 117 ? 5.836 -6.258 -2.473 1 96.31 117 ARG B C 1
ATOM 2150 O O . ARG B 1 117 ? 4.91 -6.406 -1.672 1 96.31 117 ARG B O 1
ATOM 2157 N N . PHE B 1 118 ? 6.863 -7.062 -2.562 1 96.75 118 PHE B N 1
ATOM 2158 C CA . PHE B 1 118 ? 7.047 -8.125 -1.58 1 96.75 118 PHE B CA 1
ATOM 2159 C C . PHE B 1 118 ? 7.73 -7.59 -0.327 1 96.75 118 PHE B C 1
ATOM 2161 O O . PHE B 1 118 ? 8.773 -6.941 -0.411 1 96.75 118 PHE B O 1
ATOM 2168 N N . ASN B 1 119 ? 7.094 -7.852 0.844 1 93.94 119 ASN B N 1
ATOM 2169 C CA . ASN B 1 119 ? 7.672 -7.438 2.117 1 93.94 119 ASN B CA 1
ATOM 2170 C C . ASN B 1 119 ? 7.836 -8.617 3.07 1 93.94 119 ASN B C 1
ATOM 2172 O O . ASN B 1 119 ? 6.918 -9.422 3.234 1 93.94 119 ASN B O 1
ATOM 2176 N N . HIS B 1 120 ? 8.977 -8.68 3.615 1 91.81 120 HIS B N 1
ATOM 2177 C CA . HIS B 1 120 ? 9.258 -9.625 4.691 1 91.81 120 HIS B CA 1
ATOM 2178 C C . HIS B 1 120 ? 9.82 -8.914 5.914 1 91.81 120 HIS B C 1
ATOM 2180 O O . HIS B 1 120 ? 11.016 -8.617 5.973 1 91.81 120 HIS B O 1
ATOM 2186 N N . PRO B 1 121 ? 8.992 -8.68 6.859 1 81.31 121 PRO B N 1
ATOM 2187 C CA . PRO B 1 121 ? 9.398 -7.84 7.992 1 81.31 121 PRO B CA 1
ATOM 2188 C C . PRO B 1 121 ? 10.633 -8.375 8.711 1 81.31 121 PRO B C 1
ATOM 2190 O O . PRO B 1 121 ? 11.469 -7.59 9.164 1 81.31 121 PRO B O 1
ATOM 2193 N N . GLU B 1 122 ? 10.844 -9.594 8.797 1 79.62 122 GLU B N 1
ATOM 2194 C CA . GLU B 1 122 ? 11.984 -10.133 9.531 1 79.62 122 GLU B CA 1
ATOM 2195 C C . GLU B 1 122 ? 13.273 -9.984 8.742 1 79.62 122 GLU B C 1
ATOM 2197 O O . GLU B 1 122 ? 14.352 -9.836 9.32 1 79.62 122 GLU B O 1
ATOM 2202 N N . GLN B 1 123 ? 13.156 -10.031 7.469 1 73.62 123 GLN B N 1
ATOM 2203 C CA . GLN B 1 123 ? 14.328 -9.805 6.633 1 73.62 123 GLN B CA 1
ATOM 2204 C C . GLN B 1 123 ? 14.758 -8.344 6.672 1 73.62 123 GLN B C 1
ATOM 2206 O O . GLN B 1 123 ? 15.953 -8.039 6.684 1 73.62 123 GLN B O 1
ATOM 2211 N N . GLY B 1 124 ? 13.719 -7.516 6.633 1 62.41 124 GLY B N 1
ATOM 2212 C CA . GLY B 1 124 ? 13.969 -6.086 6.645 1 62.41 124 GLY B CA 1
ATOM 2213 C C . GLY B 1 124 ? 14.641 -5.609 7.922 1 62.41 124 GLY B C 1
ATOM 2214 O O . GLY B 1 124 ? 15.547 -4.777 7.879 1 62.41 124 GLY B O 1
ATOM 2215 N N . GLU B 1 125 ? 14.117 -6.078 9.078 1 61.84 125 GLU B N 1
ATOM 2216 C CA . GLU B 1 125 ? 14.734 -5.715 10.352 1 61.84 125 GLU B CA 1
ATOM 2217 C C . GLU B 1 125 ? 16.203 -6.094 10.383 1 61.84 125 GLU B C 1
ATOM 2219 O O . GLU B 1 125 ? 17.047 -5.324 10.867 1 61.84 125 GLU B O 1
ATOM 2224 N N . ARG B 1 126 ? 16.562 -7.195 9.805 1 56.78 126 ARG B N 1
ATOM 2225 C CA . ARG B 1 126 ? 17.953 -7.625 9.766 1 56.78 126 ARG B CA 1
ATOM 2226 C C . ARG B 1 126 ? 18.797 -6.699 8.875 1 56.78 126 ARG B C 1
ATOM 2228 O O . ARG B 1 126 ? 19.906 -6.336 9.234 1 56.78 126 ARG B O 1
ATOM 2235 N N . ASN B 1 127 ? 18.109 -6.336 7.828 1 55.91 127 ASN B N 1
ATOM 2236 C CA . ASN B 1 127 ? 18.812 -5.445 6.914 1 55.91 127 ASN B CA 1
ATOM 2237 C C . ASN B 1 127 ? 18.953 -4.043 7.496 1 55.91 127 ASN B C 1
ATOM 2239 O O . ASN B 1 127 ? 19.984 -3.395 7.32 1 55.91 127 ASN B O 1
ATOM 2243 N N . TRP B 1 128 ? 17.875 -3.6 8.117 1 54.56 128 TRP B N 1
ATOM 2244 C CA . TRP B 1 128 ? 17.906 -2.293 8.766 1 54.56 128 TRP B CA 1
ATOM 2245 C C . TRP B 1 128 ? 18.969 -2.24 9.859 1 54.56 128 TRP B C 1
ATOM 2247 O O . TRP B 1 128 ? 19.656 -1.232 10.008 1 54.56 128 TRP B O 1
ATOM 2257 N N . ARG B 1 129 ? 19.094 -3.281 10.617 1 52.41 129 ARG B N 1
ATOM 2258 C CA . ARG B 1 129 ? 20.109 -3.344 11.672 1 52.41 129 ARG B CA 1
ATOM 2259 C C . ARG B 1 129 ? 21.516 -3.375 11.078 1 52.41 129 ARG B C 1
ATOM 2261 O O . ARG B 1 129 ? 22.438 -2.768 11.625 1 52.41 129 ARG B O 1
ATOM 2268 N N . GLN B 1 130 ? 21.625 -4.121 10.023 1 49.97 130 GLN B N 1
ATOM 2269 C CA . GLN B 1 130 ? 22.938 -4.199 9.391 1 49.97 130 GLN B CA 1
ATOM 2270 C C . GLN B 1 130 ? 23.344 -2.857 8.789 1 49.97 130 GLN B C 1
ATOM 2272 O O . GLN B 1 130 ? 24.516 -2.475 8.836 1 49.97 130 GLN B O 1
ATOM 2277 N N . ARG B 1 131 ? 22.344 -2.293 8.141 1 51.31 131 ARG B N 1
ATOM 2278 C CA . ARG B 1 131 ? 22.641 -0.983 7.57 1 51.31 131 ARG B CA 1
ATOM 2279 C C . ARG B 1 131 ? 22.969 0.03 8.664 1 51.31 131 ARG B C 1
ATOM 2281 O O . ARG B 1 131 ? 23.812 0.903 8.469 1 51.31 131 ARG B O 1
ATOM 2288 N N . HIS B 1 132 ? 22.312 -0.06 9.781 1 50.19 132 HIS B N 1
ATOM 2289 C CA . HIS B 1 132 ? 22.578 0.859 10.883 1 50.19 132 HIS B CA 1
ATOM 2290 C C . HIS B 1 132 ? 23.812 0.453 11.664 1 50.19 132 HIS B C 1
ATOM 2292 O O . HIS B 1 132 ? 24.531 1.308 12.203 1 50.19 132 HIS B O 1
ATOM 2298 N N . VAL B 1 133 ? 24.125 -0.826 11.828 1 48.75 133 VAL B N 1
ATOM 2299 C CA . VAL B 1 133 ? 25.344 -1.243 12.508 1 48.75 133 VAL B CA 1
ATOM 2300 C C . VAL B 1 133 ? 26.562 -0.855 11.68 1 48.75 133 VAL B C 1
ATOM 2302 O O . VAL B 1 133 ? 27.641 -0.605 12.227 1 48.75 133 VAL B O 1
ATOM 2305 N N . HIS B 1 134 ? 26.422 -1.053 10.367 1 47.16 134 HIS B N 1
ATOM 2306 C CA . HIS B 1 134 ? 27.641 -0.786 9.609 1 47.16 134 HIS B CA 1
ATOM 2307 C C . HIS B 1 134 ? 27.984 0.698 9.633 1 47.16 134 HIS B C 1
ATOM 2309 O O . HIS B 1 134 ? 29.141 1.072 9.422 1 47.16 134 HIS B O 1
ATOM 2315 N N . THR B 1 135 ? 26.953 1.494 9.938 1 43.97 135 THR B N 1
ATOM 2316 C CA . THR B 1 135 ? 27.359 2.893 10 1 43.97 135 THR B CA 1
ATOM 2317 C C . THR B 1 135 ? 28.172 3.166 11.258 1 43.97 135 THR B C 1
ATOM 2319 O O . THR B 1 135 ? 29.062 4.02 11.258 1 43.97 135 THR B O 1
ATOM 2322 N N . HIS B 1 136 ? 27.891 2.387 12.328 1 43.31 136 HIS B N 1
ATOM 2323 C CA . HIS B 1 136 ? 28.594 2.787 13.531 1 43.31 136 HIS B CA 1
ATOM 2324 C C . HIS B 1 136 ? 30.016 2.23 13.539 1 43.31 136 HIS B C 1
ATOM 2326 O O . HIS B 1 136 ? 30.812 2.566 14.414 1 43.31 136 HIS B O 1
ATOM 2332 N N . THR B 1 137 ? 30.219 1.152 12.781 1 41.78 137 THR B N 1
ATOM 2333 C CA . THR B 1 137 ? 31.5 0.514 13.102 1 41.78 137 THR B CA 1
ATOM 2334 C C . THR B 1 137 ? 32.656 1.272 12.469 1 41.78 137 THR B C 1
ATOM 2336 O O . THR B 1 137 ? 33.812 0.831 12.539 1 41.78 137 THR B O 1
ATOM 2339 N N . HIS B 1 138 ? 32.312 2.295 11.609 1 41.91 138 HIS B N 1
ATOM 2340 C CA . HIS B 1 138 ? 33.562 2.891 11.164 1 41.91 138 HIS B CA 1
ATOM 2341 C C . HIS B 1 138 ? 34.25 3.658 12.289 1 41.91 138 HIS B C 1
ATOM 2343 O O . HIS B 1 138 ? 34 4.852 12.469 1 41.91 138 HIS B O 1
ATOM 2349 N N . THR B 1 139 ? 34.25 3.076 13.523 1 37.81 139 THR B N 1
ATOM 2350 C CA . THR B 1 139 ? 35.125 3.689 14.516 1 37.81 139 THR B CA 1
ATOM 2351 C C . THR B 1 139 ? 36.531 3.85 13.977 1 37.81 139 THR B C 1
ATOM 2353 O O . THR B 1 139 ? 37.156 2.879 13.516 1 37.81 139 THR B O 1
ATOM 2356 N N . HIS B 1 140 ? 36.906 5.066 13.586 1 41.31 140 HIS B N 1
ATOM 2357 C CA . HIS B 1 140 ? 38.25 5.562 13.25 1 41.31 140 HIS B CA 1
ATOM 2358 C C . HIS B 1 140 ? 39.281 5.062 14.242 1 41.31 140 HIS B C 1
ATOM 2360 O O . HIS B 1 140 ? 39.25 5.395 15.43 1 41.31 140 HIS B O 1
ATOM 2366 N N . THR B 1 141 ? 39.719 3.809 14.234 1 39.66 141 THR B N 1
ATOM 2367 C CA . THR B 1 141 ? 40.906 3.379 14.977 1 39.66 141 THR B CA 1
ATOM 2368 C C . THR B 1 141 ? 42.094 4.25 14.633 1 39.66 141 THR B C 1
ATOM 2370 O O . THR B 1 141 ? 42.594 4.234 13.5 1 39.66 141 THR B O 1
ATOM 2373 N N . HIS B 1 142 ? 42.125 5.559 15.07 1 39.53 142 HIS B N 1
ATOM 2374 C CA . HIS B 1 142 ? 43.344 6.383 15.039 1 39.53 142 HIS B CA 1
ATOM 2375 C C . HIS B 1 142 ? 44.5 5.676 15.719 1 39.53 142 HIS B C 1
ATOM 2377 O O . HIS B 1 142 ? 44.469 5.398 16.922 1 39.53 142 HIS B O 1
ATOM 2383 N N . THR B 1 143 ? 45.188 4.691 15.117 1 38.84 143 THR B N 1
ATOM 2384 C CA . THR B 1 143 ? 46.438 4.07 15.562 1 38.84 143 THR B CA 1
ATOM 2385 C C . THR B 1 143 ? 47.531 5.125 15.789 1 38.84 143 THR B C 1
ATOM 2387 O O . THR B 1 143 ? 47.906 5.828 14.852 1 38.84 143 THR B O 1
ATOM 2390 N N . HIS B 1 144 ? 47.562 5.848 16.969 1 40.19 144 HIS B N 1
ATOM 2391 C CA . HIS B 1 144 ? 48.656 6.68 17.438 1 40.19 144 HIS B CA 1
ATOM 2392 C C . HIS B 1 144 ? 49.969 5.914 17.422 1 40.19 144 HIS B C 1
ATOM 2394 O O . HIS B 1 144 ? 50.125 4.918 18.125 1 40.19 144 HIS B O 1
ATOM 2400 N N . THR B 1 145 ? 50.688 5.691 16.297 1 39 145 THR B N 1
ATOM 2401 C CA . THR B 1 145 ? 52.031 5.141 16.188 1 39 145 THR B CA 1
ATOM 2402 C C . THR B 1 145 ? 53.031 6.004 16.938 1 39 145 THR B C 1
ATOM 2404 O O . THR B 1 145 ? 53.25 7.164 16.578 1 39 145 THR B O 1
ATOM 2407 N N . HIS B 1 146 ? 53.062 6.027 18.344 1 39.88 146 HIS B N 1
ATOM 2408 C CA . HIS B 1 146 ? 54.125 6.625 19.141 1 39.88 146 HIS B CA 1
ATOM 2409 C C . HIS B 1 146 ? 55.5 6.109 18.719 1 39.88 146 HIS B C 1
ATOM 2411 O O . HIS B 1 146 ? 55.75 4.906 18.781 1 39.88 146 HIS B O 1
ATOM 2417 N N . THR B 1 147 ? 56.188 6.672 17.734 1 38.69 147 THR B N 1
ATOM 2418 C CA . THR B 1 147 ? 57.562 6.438 17.312 1 38.69 147 THR B CA 1
ATOM 2419 C C . THR B 1 147 ? 58.531 6.777 18.422 1 38.69 147 THR B C 1
ATOM 2421 O O . THR B 1 147 ? 58.625 7.938 18.844 1 38.69 147 THR B O 1
ATOM 2424 N N . HIS B 1 148 ? 58.656 6.012 19.594 1 39.19 148 HIS B N 1
ATOM 2425 C CA . HIS B 1 148 ? 59.719 6.156 20.594 1 39.19 148 HIS B CA 1
ATOM 2426 C C . HIS B 1 148 ? 61.094 6.109 19.953 1 39.19 148 HIS B C 1
ATOM 2428 O O . HIS B 1 148 ? 61.469 5.098 19.359 1 39.19 148 HIS B O 1
ATOM 2434 N N . THR B 1 149 ? 61.594 7.188 19.375 1 36.88 149 THR B N 1
ATOM 2435 C CA . THR B 1 149 ? 62.969 7.352 18.859 1 36.88 149 THR B CA 1
ATOM 2436 C C . THR B 1 149 ? 63.969 7.191 20 1 36.88 149 THR B C 1
ATOM 2438 O O . THR B 1 149 ? 64 7.992 20.938 1 36.88 149 THR B O 1
ATOM 2441 N N . HIS B 1 150 ? 64.375 5.977 20.562 1 38.28 150 HIS B N 1
ATOM 2442 C CA . HIS B 1 150 ? 65.438 5.684 21.469 1 38.28 150 HIS B CA 1
ATOM 2443 C C . HIS B 1 150 ? 66.812 6.172 20.906 1 38.28 150 HIS B C 1
ATOM 2445 O O . HIS B 1 150 ? 67.25 5.699 19.859 1 38.28 150 HIS B O 1
ATOM 2451 N N . THR B 1 151 ? 67.062 7.445 21 1 37.12 151 THR B N 1
ATOM 2452 C CA . THR B 1 151 ? 68.375 8.016 20.625 1 37.12 151 THR B CA 1
ATOM 2453 C C . THR B 1 151 ? 69.5 7.414 21.469 1 37.12 151 THR B C 1
ATOM 2455 O O . THR B 1 151 ? 69.562 7.645 22.672 1 37.12 151 THR B O 1
ATOM 2458 N N . HIS B 1 152 ? 69.938 6.148 21.344 1 36.81 152 HIS B N 1
ATOM 2459 C CA . HIS B 1 152 ? 71.125 5.566 21.938 1 36.81 152 HIS B CA 1
ATOM 2460 C C . HIS B 1 152 ? 72.375 6.418 21.656 1 36.81 152 HIS B C 1
ATOM 2462 O O . HIS B 1 152 ? 72.625 6.754 20.5 1 36.81 152 HIS B O 1
ATOM 2468 N N . THR B 1 153 ? 72.75 7.254 22.625 1 37.53 153 THR B N 1
ATOM 2469 C CA . THR B 1 153 ? 73.938 8.086 22.734 1 37.53 153 THR B CA 1
ATOM 2470 C C . THR B 1 153 ? 75.188 7.262 22.516 1 37.53 153 THR B C 1
ATOM 2472 O O . THR B 1 153 ? 75.438 6.262 23.203 1 37.53 153 THR B O 1
ATOM 2475 N N . GLN B 1 154 ? 75.812 7.238 21.328 1 30.94 154 GLN B N 1
ATOM 2476 C CA . GLN B 1 154 ? 77.062 6.656 20.828 1 30.94 154 GLN B CA 1
ATOM 2477 C C . GLN B 1 154 ? 78.25 7.004 21.734 1 30.94 154 GLN B C 1
ATOM 2479 O O . GLN B 1 154 ? 78.375 8.141 22.203 1 30.94 154 GLN B O 1
ATOM 2484 N N . ASP B 1 155 ? 79.125 5.945 22.094 1 34.28 155 ASP B N 1
ATOM 2485 C CA . ASP B 1 155 ? 80.375 5.715 22.734 1 34.28 155 ASP B CA 1
ATOM 2486 C C . ASP B 1 155 ? 81.5 6.531 22.078 1 34.28 155 ASP B C 1
ATOM 2488 O O . ASP B 1 155 ? 82.688 6.438 22.469 1 34.28 155 ASP B O 1
ATOM 2492 N N . GLY B 1 156 ? 81.5 7.156 20.812 1 28.55 156 GLY B N 1
ATOM 2493 C CA . GLY B 1 156 ? 82.938 7.152 20.344 1 28.55 156 GLY B CA 1
ATOM 2494 C C . GLY B 1 156 ? 83.875 7.785 21.344 1 28.55 156 GLY B C 1
ATOM 2495 O O . GLY B 1 156 ? 84.875 7.203 21.672 1 28.55 156 GLY B O 1
ATOM 2496 N N . PHE B 1 157 ? 84.062 9.062 21.438 1 28.78 157 PHE B N 1
ATOM 2497 C CA . PHE B 1 157 ? 85.375 9.586 21.828 1 28.78 157 PHE B CA 1
ATOM 2498 C C . PHE B 1 157 ? 85.562 9.492 23.344 1 28.78 157 PHE B C 1
ATOM 2500 O O . PHE B 1 157 ? 84.562 9.539 24.094 1 28.78 157 PHE B O 1
#

Solvent-accessible surface area (backbone atoms only — not comparable to full-atom values): 17743 Å² total; per-residue (Å²): 118,44,70,36,65,39,96,87,66,45,72,37,27,33,33,58,51,70,78,45,37,29,36,37,50,63,51,78,72,60,55,91,81,47,51,39,29,36,54,50,48,80,44,74,35,34,30,14,19,83,81,27,92,56,89,44,69,41,62,52,85,59,94,54,53,39,42,71,24,34,32,38,35,25,58,94,84,46,39,30,41,36,46,32,90,91,38,48,34,27,49,70,87,37,79,38,82,57,73,39,77,65,52,62,58,37,39,37,31,48,35,87,77,46,40,29,35,33,40,28,38,65,59,44,53,52,47,52,48,47,59,54,48,59,62,60,61,68,61,79,78,77,76,79,76,77,78,78,78,78,76,76,74,80,76,82,130,116,44,70,39,66,40,98,85,67,46,72,36,28,34,32,57,52,68,79,45,38,29,34,37,50,63,50,79,75,61,55,90,82,47,49,38,29,38,56,49,48,80,44,75,34,34,30,14,18,84,81,26,92,56,88,43,69,41,62,52,85,58,94,54,51,40,43,72,23,34,32,38,35,26,59,95,83,48,38,30,42,37,46,32,90,91,37,48,34,29,49,70,86,36,76,39,82,54,72,39,76,64,52,63,59,37,38,36,32,48,35,88,77,45,41,27,34,33,38,28,37,66,58,44,54,52,47,52,47,49,60,54,48,59,63,62,62,69,62,78,78,78,78,80,79,79,80,80,79,79,77,76,83,80,75,78,130

pLDDT: mean 81.13, std 21.74, range [28.55, 98.81]

Sequence (314 aa):
MGVALKEDGNTLGIFSPKKTPHLVNLNEDPSMSECLLYYIKDGFTKVGTAESNIPQDIQLCGSHIMPEHCQFENQEGVVVLHPVTKAMCYVNGKEVVEPMVLKTGSRVILGKNHVFRFNHPEQGERNWRQRHVHTHTHTHTHTHTHTHTHTHTQDGFMGVALKEDGNTLGIFSPKKTPHLVNLNEDPSMSECLLYYIKDGFTKVGTAESNIPQDIQLCGSHIMPEHCQFENQEGVVVLHPVTKAMCYVNGKEVVEPMVLKTGSRVILGKNHVFRFNHPEQGERNWRQRHVHTHTHTHTHTHTHTHTHTHTQDGF

Organism: Portunus trituberculatus (NCBI:txid210409)